Protein AF-A0A7C4VU91-F1 (afdb_monomer_lite)

Foldseek 3Di:
DLQVVLCVQQVNPDDFAEAEDQDFQPAPDDALLSRQWAQDQVRRYTYGHLNSLLVVLCVVVVVPPPDDSVRSSVLSRVLSSQLRSLLSCLQAVPGPVSVPVPDGGDDADCLLSQLLSLLLSVLSCVVPNDPVSVVSSVVSVVRTDPSNVCVVVVVVLVCVPPNPPDRSSLLSSLLSCLRSVDHDPHVVVSSVVCNVCVVVSNVRSVVRRD

Radius of gyration: 16.43 Å; chains: 1; bounding box: 38×48×39 Å

Sequence (210 aa):
MLVYELYRLYNLRELKKEKSVLKECRGFGDGIWDLLGYYDPSTYEVVICDSEIEDYANKLAGSFLEYDEVTTKLVLRELVRLHEHGHSLLHTGKLGPLRRFKKGYRNLLPVINEPVTEFIVWSTLKHFGTKFFEKVFEEVDKTTPSYYQRWRDIKQIIDNRNGSNLRYVYCIPGLIYVVRKETWKDFDGFLEEINREWETIFAIGLFEIL

Structure (mmCIF, N/CA/C/O backbone):
data_AF-A0A7C4VU91-F1
#
_entry.id   AF-A0A7C4VU91-F1
#
loop_
_atom_site.group_PDB
_atom_site.id
_atom_site.type_symbol
_atom_site.label_atom_id
_atom_site.label_alt_id
_atom_site.label_comp_id
_atom_site.label_asym_id
_atom_site.label_entity_id
_atom_site.label_seq_id
_atom_site.pdbx_PDB_ins_code
_atom_site.Cartn_x
_atom_site.Cartn_y
_atom_site.Cartn_z
_atom_site.occupancy
_atom_site.B_iso_or_equiv
_atom_site.auth_seq_id
_atom_site.auth_comp_id
_atom_site.auth_asym_id
_atom_site.auth_atom_id
_atom_site.pdbx_PDB_model_num
ATOM 1 N N . MET A 1 1 ? -8.859 -1.463 -12.159 1.00 86.00 1 MET A N 1
ATOM 2 C CA . MET A 1 1 ? -7.481 -1.103 -11.756 1.00 86.00 1 MET A CA 1
ATOM 3 C C . MET A 1 1 ? -7.590 -0.432 -10.399 1.00 86.00 1 MET A C 1
ATOM 5 O O . MET A 1 1 ? -8.302 0.559 -10.290 1.00 86.00 1 MET A O 1
ATOM 9 N N . LEU A 1 2 ? -7.000 -1.029 -9.369 1.00 94.88 2 LEU A N 1
ATOM 10 C CA . LEU A 1 2 ? -7.129 -0.649 -7.961 1.00 94.88 2 LEU A CA 1
ATOM 11 C C . LEU A 1 2 ? -6.733 0.801 -7.687 1.00 94.88 2 LEU A C 1
ATOM 13 O O . LEU A 1 2 ? -7.398 1.469 -6.903 1.00 94.88 2 LEU A O 1
ATOM 17 N N . VAL A 1 3 ? -5.706 1.312 -8.371 1.00 95.19 3 VAL A N 1
ATOM 18 C CA . VAL A 1 3 ? -5.290 2.718 -8.222 1.00 95.19 3 VAL A CA 1
ATOM 19 C C . VAL A 1 3 ? -6.424 3.666 -8.606 1.00 95.19 3 VAL A C 1
ATOM 21 O O . VAL A 1 3 ? -6.697 4.646 -7.917 1.00 95.19 3 VAL A O 1
ATOM 24 N N . TYR A 1 4 ? -7.120 3.355 -9.701 1.00 94.19 4 TYR A N 1
ATOM 25 C CA . TYR A 1 4 ? -8.256 4.151 -10.150 1.00 94.19 4 TYR A CA 1
ATOM 26 C C . TYR A 1 4 ? -9.412 4.084 -9.150 1.00 94.19 4 TYR A C 1
ATOM 28 O O . TYR A 1 4 ? -10.035 5.103 -8.870 1.00 94.19 4 TYR A O 1
ATOM 36 N N . GLU A 1 5 ? -9.663 2.908 -8.572 1.00 95.19 5 GLU A N 1
ATOM 37 C CA . GLU A 1 5 ? -10.688 2.735 -7.540 1.00 95.19 5 GLU A CA 1
ATOM 38 C C . GLU A 1 5 ? -10.385 3.549 -6.282 1.00 95.19 5 GLU A C 1
ATOM 40 O O . GLU A 1 5 ? -11.265 4.249 -5.782 1.00 95.19 5 GLU A O 1
ATOM 45 N N . LEU A 1 6 ? -9.129 3.544 -5.829 1.00 93.69 6 LEU A N 1
ATOM 46 C CA . LEU A 1 6 ? -8.666 4.362 -4.709 1.00 93.69 6 LEU A CA 1
ATOM 47 C C . LEU A 1 6 ? -8.902 5.858 -4.962 1.00 93.69 6 LEU A C 1
ATOM 49 O O . LEU A 1 6 ? -9.433 6.570 -4.112 1.00 93.69 6 LEU A O 1
ATOM 53 N N . TYR A 1 7 ? -8.526 6.344 -6.145 1.00 92.50 7 TYR A N 1
ATOM 54 C CA . TYR A 1 7 ? -8.673 7.758 -6.496 1.00 92.50 7 TYR A CA 1
ATOM 55 C C . TYR A 1 7 ? -10.138 8.152 -6.656 1.00 92.50 7 TYR A C 1
ATOM 57 O O . TYR A 1 7 ? -10.545 9.214 -6.183 1.00 92.50 7 TYR A O 1
ATOM 65 N N . ARG A 1 8 ? -10.941 7.283 -7.275 1.00 91.69 8 ARG A N 1
ATOM 66 C CA . ARG A 1 8 ? -12.384 7.474 -7.424 1.00 91.69 8 ARG A CA 1
ATOM 67 C C . ARG A 1 8 ? -13.076 7.538 -6.067 1.00 91.69 8 ARG A C 1
ATOM 69 O O . ARG A 1 8 ? -13.902 8.426 -5.876 1.00 91.69 8 ARG A O 1
ATOM 76 N N . LEU A 1 9 ? -12.714 6.649 -5.137 1.00 90.75 9 LEU A N 1
ATOM 77 C CA . LEU A 1 9 ? -13.288 6.598 -3.792 1.00 90.75 9 LEU A CA 1
ATOM 78 C C . LEU A 1 9 ? -13.138 7.931 -3.047 1.00 90.75 9 LEU A C 1
ATOM 80 O O . LEU A 1 9 ? -14.060 8.325 -2.346 1.00 90.75 9 LEU A O 1
ATOM 84 N N . TYR A 1 10 ? -12.022 8.641 -3.237 1.00 88.50 10 TYR A N 1
ATOM 85 C CA . TYR A 1 10 ? -11.771 9.936 -2.588 1.00 88.50 10 TYR A CA 1
ATOM 86 C C . TYR A 1 10 ? -11.885 11.144 -3.523 1.00 88.50 10 TYR A C 1
ATOM 88 O O . TYR A 1 10 ? -11.308 12.203 -3.257 1.00 88.50 10 TYR A O 1
ATOM 96 N N . ASN A 1 11 ? -12.598 10.998 -4.645 1.00 87.50 11 ASN A N 1
ATOM 97 C CA . ASN A 1 11 ? -12.861 12.080 -5.597 1.00 87.50 11 ASN A CA 1
ATOM 98 C C . ASN A 1 11 ? -11.584 12.833 -6.045 1.00 87.50 11 ASN A C 1
ATOM 100 O O . ASN A 1 11 ? -11.534 14.068 -6.156 1.00 87.50 11 ASN A O 1
ATOM 104 N N . LEU A 1 12 ? -10.513 12.076 -6.282 1.00 86.56 12 LEU A N 1
ATOM 105 C CA . LEU A 1 12 ? -9.250 12.572 -6.811 1.00 86.56 12 LEU A CA 1
ATOM 106 C C . LEU A 1 12 ? -9.298 12.520 -8.332 1.00 86.56 12 LEU A C 1
ATOM 108 O O . LEU A 1 12 ? -9.322 11.454 -8.938 1.00 86.56 12 LEU A O 1
ATOM 112 N N . ARG A 1 13 ? -9.324 13.703 -8.949 1.00 81.94 13 ARG A N 1
ATOM 113 C CA . ARG A 1 13 ? -9.580 13.851 -10.389 1.00 81.94 13 ARG A CA 1
ATOM 114 C C . ARG A 1 13 ? -8.446 13.358 -11.279 1.00 81.94 13 ARG A C 1
ATOM 116 O O . ARG A 1 13 ? -8.698 12.970 -12.411 1.00 81.94 13 ARG A O 1
ATOM 123 N N . GLU A 1 14 ? -7.215 13.409 -10.784 1.00 85.69 14 GLU A N 1
ATOM 124 C CA . GLU A 1 14 ? -6.025 13.138 -11.581 1.00 85.69 14 GLU A CA 1
ATOM 125 C C . GLU A 1 14 ? -5.099 12.198 -10.825 1.00 85.69 14 GLU A C 1
ATOM 127 O O . GLU A 1 14 ? -4.695 12.482 -9.693 1.00 85.69 14 GLU A O 1
ATOM 132 N N . LEU A 1 15 ? -4.764 11.086 -11.478 1.00 89.31 15 LEU A N 1
ATOM 133 C CA . LEU A 1 15 ? -3.672 10.222 -11.061 1.00 89.31 15 LEU A CA 1
ATOM 134 C C . LEU A 1 15 ? -2.364 11.011 -11.075 1.00 89.31 15 LEU A C 1
ATOM 136 O O . LEU A 1 15 ? -2.167 11.917 -11.890 1.00 89.31 15 LEU A O 1
ATOM 140 N N . LYS A 1 16 ? -1.442 10.638 -10.188 1.00 90.06 16 LYS A N 1
ATOM 141 C CA . LYS A 1 16 ? -0.051 11.049 -10.354 1.00 90.06 16 LYS A CA 1
ATOM 142 C C . LYS A 1 16 ? 0.464 10.570 -11.698 1.00 90.06 16 LYS A C 1
ATOM 144 O O . LYS A 1 16 ? 0.054 9.524 -12.192 1.00 90.06 16 LYS A O 1
ATOM 149 N N . LYS A 1 17 ? 1.334 11.378 -12.297 1.00 92.69 17 LYS A N 1
ATOM 150 C CA . LYS A 1 17 ? 1.974 10.999 -13.545 1.00 92.69 17 LYS A CA 1
ATOM 151 C C . LYS A 1 17 ? 2.842 9.782 -13.270 1.00 92.69 17 LYS A C 1
ATOM 153 O O . LYS A 1 17 ? 3.633 9.783 -12.332 1.00 92.69 17 LYS A O 1
ATOM 158 N N . GLU A 1 18 ? 2.675 8.770 -14.101 1.00 93.62 18 GLU A N 1
ATOM 159 C CA . GLU A 1 18 ? 3.420 7.529 -14.002 1.00 93.62 18 GLU A CA 1
ATOM 160 C C . GLU A 1 18 ? 4.477 7.470 -15.096 1.00 93.62 18 GLU A C 1
ATOM 162 O O . GLU A 1 18 ? 4.246 7.891 -16.236 1.00 93.62 18 GLU A O 1
ATOM 167 N N . LYS A 1 19 ? 5.639 6.927 -14.750 1.00 92.56 19 LYS A N 1
ATOM 168 C CA . LYS A 1 19 ? 6.753 6.728 -15.664 1.00 92.56 19 LYS A CA 1
ATOM 169 C C . LYS A 1 19 ? 7.261 5.300 -15.544 1.00 92.56 19 LYS A C 1
ATOM 171 O O . LYS A 1 19 ? 7.893 4.936 -14.560 1.00 92.56 19 LYS A O 1
ATOM 176 N N . SER A 1 20 ? 7.030 4.520 -16.589 1.00 90.62 20 SER A N 1
ATOM 177 C CA . SER A 1 20 ? 7.669 3.220 -16.761 1.00 90.62 20 SER A CA 1
ATOM 178 C C . SER A 1 20 ? 9.140 3.387 -17.140 1.00 90.62 20 SER A C 1
ATOM 180 O O . SER A 1 20 ? 9.474 4.172 -18.036 1.00 90.62 20 SER A O 1
ATOM 182 N N . VAL A 1 21 ? 10.020 2.637 -16.483 1.00 88.75 21 VAL A N 1
ATOM 183 C CA . VAL A 1 21 ? 11.442 2.543 -16.822 1.00 88.75 21 VAL A CA 1
ATOM 184 C C . VAL A 1 21 ? 11.855 1.079 -16.981 1.00 88.75 21 VAL A C 1
ATOM 186 O O . VAL A 1 21 ? 11.340 0.195 -16.306 1.00 88.75 21 VAL A O 1
ATOM 189 N N . LEU A 1 22 ? 12.789 0.833 -17.902 1.00 81.44 22 LEU A N 1
ATOM 190 C CA . LEU A 1 22 ? 13.329 -0.500 -18.221 1.00 81.44 22 LEU A CA 1
ATOM 191 C C . LEU A 1 22 ? 14.689 -0.767 -17.549 1.00 81.44 22 LEU A C 1
ATOM 193 O O . LEU A 1 22 ? 15.492 -1.541 -18.060 1.00 81.44 22 LEU A O 1
ATOM 197 N N . LYS A 1 23 ? 15.011 -0.030 -16.487 1.00 74.38 23 LYS A N 1
ATOM 198 C CA . LYS A 1 23 ? 16.289 -0.113 -15.767 1.00 74.38 23 LYS A CA 1
ATOM 199 C C . LYS A 1 23 ? 16.008 -0.274 -14.277 1.00 74.38 23 LYS A C 1
ATOM 201 O O . LYS A 1 23 ? 14.940 0.143 -13.838 1.00 74.38 23 LYS A O 1
ATOM 206 N N . GLU A 1 24 ? 16.993 -0.786 -13.539 1.00 68.75 24 GLU A N 1
ATOM 207 C CA . GLU A 1 24 ? 16.959 -0.926 -12.078 1.00 68.75 24 GLU A CA 1
ATOM 208 C C . GLU A 1 24 ? 16.427 0.344 -11.390 1.00 68.75 24 GLU A C 1
ATOM 210 O O . GLU A 1 24 ? 16.974 1.443 -11.569 1.00 68.75 24 GLU A O 1
ATOM 215 N N . CYS A 1 25 ? 15.397 0.181 -10.555 1.00 69.62 25 CYS A N 1
ATOM 216 C CA . CYS A 1 25 ? 15.059 1.166 -9.536 1.00 69.62 25 CYS A CA 1
ATOM 217 C C . CYS A 1 25 ? 16.136 1.071 -8.461 1.00 69.62 25 CYS A C 1
ATOM 219 O O . CYS A 1 25 ? 16.221 0.088 -7.733 1.00 69.62 25 CYS A O 1
ATOM 221 N N . ARG A 1 26 ? 16.965 2.105 -8.331 1.00 62.12 26 ARG A N 1
ATOM 222 C CA . ARG A 1 26 ? 17.673 2.341 -7.071 1.00 62.12 26 ARG A CA 1
ATOM 223 C C . ARG A 1 26 ? 16.819 3.293 -6.252 1.00 62.12 26 ARG A C 1
ATOM 225 O O . ARG A 1 26 ? 17.097 4.491 -6.218 1.00 62.12 26 ARG A O 1
ATOM 232 N N . GLY A 1 27 ? 15.734 2.758 -5.691 1.00 59.47 27 GLY A N 1
ATOM 233 C CA . GLY A 1 27 ? 14.975 3.442 -4.651 1.00 59.47 27 GLY A CA 1
ATOM 234 C C . GLY A 1 27 ? 15.871 3.776 -3.454 1.00 59.47 27 GLY A C 1
ATOM 235 O O . GLY A 1 27 ? 17.018 3.333 -3.359 1.00 59.47 27 GLY A O 1
ATOM 236 N N . PHE A 1 28 ? 15.368 4.603 -2.541 1.00 57.03 28 PHE A N 1
ATOM 237 C CA . PHE A 1 28 ? 16.130 5.048 -1.367 1.00 57.03 28 PHE A CA 1
ATOM 238 C C . PHE A 1 28 ? 16.028 4.084 -0.170 1.00 57.03 28 PHE A C 1
ATOM 240 O O . PHE A 1 28 ? 16.523 4.422 0.907 1.00 57.03 28 PHE A O 1
ATOM 247 N N . GLY A 1 29 ? 15.392 2.921 -0.338 1.00 62.91 29 GLY A N 1
ATOM 248 C CA . GLY A 1 29 ? 15.141 1.955 0.727 1.00 62.91 29 GLY A CA 1
ATOM 249 C C . GLY A 1 29 ? 15.578 0.528 0.395 1.00 62.91 29 GLY A C 1
ATOM 250 O O . GLY A 1 29 ? 15.993 0.217 -0.720 1.00 62.91 29 GLY A O 1
ATOM 251 N N . ASP A 1 30 ? 15.501 -0.324 1.417 1.00 68.12 30 ASP A N 1
ATOM 252 C CA . ASP A 1 30 ? 15.900 -1.736 1.371 1.00 68.12 30 ASP A CA 1
ATOM 253 C C . ASP A 1 30 ? 14.701 -2.680 1.120 1.00 68.12 30 ASP A C 1
ATOM 255 O O . ASP A 1 30 ? 14.847 -3.904 1.183 1.00 68.12 30 ASP A O 1
ATOM 259 N N . GLY A 1 31 ? 13.491 -2.140 0.915 1.00 79.19 31 GLY A N 1
ATOM 260 C CA . GLY A 1 31 ? 12.266 -2.918 0.739 1.00 79.19 31 GLY A CA 1
ATOM 261 C C . GLY A 1 31 ? 12.095 -3.438 -0.687 1.00 79.19 31 GLY A C 1
ATOM 262 O O . GLY A 1 31 ? 12.567 -2.837 -1.646 1.00 79.19 31 GLY A O 1
ATOM 263 N N . ILE A 1 32 ? 11.365 -4.548 -0.856 1.00 85.31 32 ILE A N 1
ATOM 264 C CA . ILE A 1 32 ? 11.045 -5.060 -2.198 1.00 85.31 32 ILE A CA 1
ATOM 265 C C . ILE A 1 32 ? 10.292 -4.019 -3.036 1.00 85.31 32 ILE A C 1
ATOM 267 O O . ILE A 1 32 ? 10.555 -3.900 -4.225 1.00 85.31 32 ILE A O 1
ATOM 271 N N . TRP A 1 33 ? 9.415 -3.217 -2.428 1.00 88.88 33 TRP A N 1
ATOM 272 C CA . TRP A 1 33 ? 8.689 -2.164 -3.138 1.00 88.88 33 TRP A CA 1
ATOM 273 C C . TRP A 1 33 ? 9.623 -1.107 -3.731 1.00 88.88 33 TRP A C 1
ATOM 275 O O . TRP A 1 33 ? 9.473 -0.803 -4.911 1.00 88.88 33 TRP A O 1
ATOM 285 N N . ASP A 1 34 ? 10.660 -0.688 -2.995 1.00 83.38 34 ASP A N 1
ATOM 286 C CA . ASP A 1 34 ? 11.680 0.273 -3.452 1.00 83.38 34 ASP A CA 1
ATOM 287 C C . ASP A 1 34 ? 12.469 -0.208 -4.688 1.00 83.38 34 ASP A C 1
ATOM 289 O O . ASP A 1 34 ? 13.022 0.597 -5.447 1.00 83.38 34 ASP A O 1
ATOM 293 N N . LEU A 1 35 ? 12.552 -1.530 -4.886 1.00 88.12 35 LEU A N 1
ATOM 294 C CA . LEU A 1 35 ? 13.180 -2.151 -6.058 1.00 88.12 35 LEU A CA 1
ATOM 295 C C . LEU A 1 35 ? 12.227 -2.222 -7.255 1.00 88.12 35 LEU A C 1
ATOM 297 O O . LEU A 1 35 ? 12.668 -2.272 -8.401 1.00 88.12 35 LEU A O 1
ATOM 301 N N . LEU A 1 36 ? 10.918 -2.244 -7.011 1.00 92.12 36 LEU A N 1
ATOM 302 C CA . LEU A 1 36 ? 9.901 -2.399 -8.049 1.00 92.12 36 LEU A CA 1
ATOM 303 C C . LEU A 1 36 ? 9.336 -1.053 -8.524 1.00 92.12 36 LEU A C 1
ATOM 305 O O . LEU A 1 36 ? 8.877 -0.938 -9.666 1.00 92.12 36 LEU A O 1
ATOM 309 N N . GLY A 1 37 ? 9.380 -0.026 -7.681 1.00 92.88 37 GLY A N 1
ATOM 310 C CA . GLY A 1 37 ? 8.918 1.320 -7.984 1.00 92.88 37 GLY A CA 1
ATOM 311 C C . GLY A 1 37 ? 9.349 2.326 -6.922 1.00 92.88 37 GLY A C 1
ATOM 312 O O . GLY A 1 37 ? 9.944 1.972 -5.913 1.00 92.88 37 GLY A O 1
ATOM 313 N N . TYR A 1 38 ? 9.098 3.605 -7.190 1.00 92.12 38 TYR A N 1
ATOM 314 C CA . TYR A 1 38 ? 9.223 4.656 -6.181 1.00 92.12 38 TYR A CA 1
ATOM 315 C C . TYR A 1 38 ? 8.392 5.885 -6.554 1.00 92.12 38 TYR A C 1
ATOM 317 O O . TYR A 1 38 ? 8.248 6.245 -7.728 1.00 92.12 38 TYR A O 1
ATOM 325 N N . TYR A 1 39 ? 7.890 6.594 -5.551 1.00 91.06 39 TYR A N 1
ATOM 326 C CA . TYR A 1 39 ? 7.340 7.935 -5.700 1.00 91.06 39 TYR A CA 1
ATOM 327 C C . TYR A 1 39 ? 8.450 8.991 -5.588 1.00 91.06 39 TYR A C 1
ATOM 329 O O . TYR A 1 39 ? 9.079 9.139 -4.542 1.00 91.06 39 TYR A O 1
ATOM 337 N N . ASP A 1 40 ? 8.673 9.771 -6.649 1.00 88.50 40 ASP A N 1
ATOM 338 C CA . ASP A 1 40 ? 9.601 10.903 -6.644 1.00 88.50 40 ASP A CA 1
ATOM 339 C C . ASP A 1 40 ? 8.890 12.177 -6.156 1.00 88.50 40 ASP A C 1
ATOM 341 O O . ASP A 1 40 ? 8.074 12.766 -6.877 1.00 88.50 40 ASP A O 1
ATOM 345 N N . PRO A 1 41 ? 9.209 12.676 -4.951 1.00 83.50 41 PRO A N 1
ATOM 346 C CA . PRO A 1 41 ? 8.558 13.860 -4.413 1.00 83.50 41 PRO A CA 1
ATOM 347 C C . PRO A 1 41 ? 9.015 15.169 -5.061 1.00 83.50 41 PRO A C 1
ATOM 349 O O . PRO A 1 41 ? 8.334 16.185 -4.903 1.00 83.50 41 PRO A O 1
ATOM 352 N N . SER A 1 42 ? 10.152 15.172 -5.764 1.00 84.50 42 SER A N 1
ATOM 353 C CA . SER A 1 42 ? 10.678 16.358 -6.444 1.00 84.50 42 SER A CA 1
ATOM 354 C C . SER A 1 42 ? 9.917 16.648 -7.738 1.00 84.50 42 SER A C 1
ATOM 356 O O . SER A 1 42 ? 9.627 17.806 -8.044 1.00 84.50 42 SER A O 1
ATOM 358 N N . THR A 1 43 ? 9.521 15.593 -8.450 1.00 87.19 43 THR A N 1
ATOM 359 C CA . THR A 1 43 ? 8.766 15.666 -9.706 1.00 87.19 43 THR A CA 1
ATOM 360 C C . THR A 1 43 ? 7.277 15.349 -9.530 1.00 87.19 43 THR A C 1
ATOM 362 O O . THR A 1 43 ? 6.483 15.639 -10.423 1.00 87.19 43 THR A O 1
ATOM 365 N N . TYR A 1 44 ? 6.869 14.846 -8.357 1.00 86.69 44 TYR A N 1
ATOM 366 C CA . TYR A 1 44 ? 5.521 14.337 -8.069 1.00 86.69 44 TYR A CA 1
ATOM 367 C C . TYR A 1 44 ? 5.096 13.203 -9.019 1.00 86.69 44 TYR A C 1
ATOM 369 O O . TYR A 1 44 ? 3.909 13.079 -9.345 1.00 86.69 44 TYR A O 1
ATOM 377 N N . GLU A 1 45 ? 6.057 12.385 -9.447 1.00 91.62 45 GLU A N 1
ATOM 378 C CA . GLU A 1 45 ? 5.861 11.267 -10.370 1.00 91.62 45 GLU A CA 1
ATOM 379 C C . GLU A 1 45 ? 5.970 9.926 -9.639 1.00 91.62 45 GLU A C 1
ATOM 381 O O . GLU A 1 45 ? 6.714 9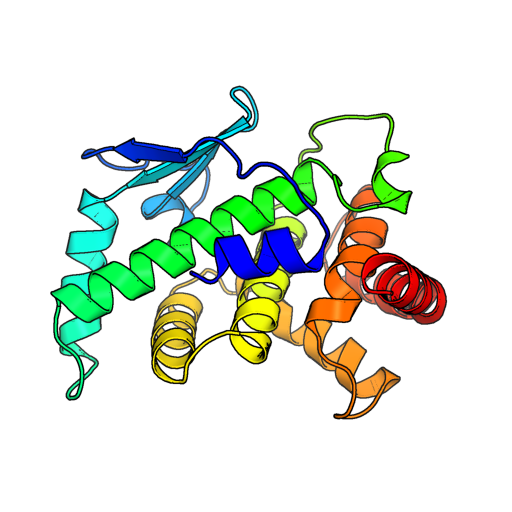.784 -8.673 1.00 91.62 45 GLU A O 1
ATOM 386 N N . VAL A 1 46 ? 5.222 8.935 -10.112 1.00 93.50 46 VAL A N 1
ATOM 387 C CA . VAL A 1 46 ? 5.369 7.535 -9.709 1.00 93.50 46 VAL A CA 1
ATOM 388 C C . VAL A 1 46 ? 6.193 6.826 -10.773 1.00 93.50 46 VAL A C 1
ATOM 390 O O . VAL A 1 46 ? 5.817 6.802 -11.946 1.00 93.50 46 VAL A O 1
ATOM 393 N N . VAL A 1 47 ? 7.326 6.264 -10.381 1.00 93.44 47 VAL A N 1
ATOM 394 C CA . VAL A 1 47 ? 8.218 5.523 -11.270 1.00 93.44 47 VAL A CA 1
ATOM 395 C C . VAL A 1 47 ? 7.991 4.033 -11.068 1.00 93.44 47 VAL A C 1
ATOM 397 O O . VAL A 1 47 ? 7.964 3.553 -9.940 1.00 93.44 47 VAL A O 1
ATOM 400 N N . ILE A 1 48 ? 7.809 3.311 -12.172 1.00 94.81 48 ILE A N 1
ATOM 401 C CA . ILE A 1 48 ? 7.526 1.874 -12.202 1.00 94.81 48 ILE A CA 1
ATOM 402 C C . ILE A 1 48 ? 8.670 1.176 -12.936 1.00 94.81 48 ILE A C 1
ATOM 404 O O . ILE A 1 48 ? 8.924 1.480 -14.106 1.00 94.81 48 ILE A O 1
ATOM 408 N N . CYS A 1 49 ? 9.351 0.249 -12.269 1.00 93.62 49 CYS A N 1
ATOM 409 C CA . CYS A 1 49 ? 10.485 -0.483 -12.829 1.00 93.62 49 CYS A CA 1
ATOM 410 C C . CYS A 1 49 ? 10.033 -1.799 -13.455 1.00 93.62 49 CYS A C 1
ATOM 412 O O . CYS A 1 49 ? 10.088 -2.861 -12.842 1.00 93.62 49 CYS A O 1
ATOM 414 N N . ASP A 1 50 ? 9.577 -1.723 -14.707 1.00 92.75 50 ASP A N 1
ATOM 415 C CA . ASP A 1 50 ? 8.943 -2.852 -15.396 1.00 92.75 50 ASP A CA 1
ATOM 416 C C . ASP A 1 50 ? 9.881 -4.066 -15.566 1.00 92.75 50 ASP A C 1
ATOM 418 O O . ASP A 1 50 ? 9.381 -5.189 -15.604 1.00 92.75 50 ASP A O 1
ATOM 422 N N . SER A 1 51 ? 11.208 -3.867 -15.635 1.00 91.19 51 SER A N 1
ATOM 423 C CA . SER A 1 51 ? 12.190 -4.967 -15.689 1.00 91.19 51 SER A CA 1
ATOM 424 C C . SER A 1 51 ? 12.268 -5.740 -14.372 1.00 91.19 51 SER A C 1
ATOM 426 O O . SER A 1 51 ? 12.172 -6.962 -14.373 1.00 91.19 51 SER A O 1
ATOM 428 N N . GLU A 1 52 ? 12.356 -5.033 -13.244 1.00 92.06 52 GLU A N 1
ATOM 429 C CA . GLU A 1 52 ? 12.415 -5.652 -11.912 1.00 92.06 52 GLU A CA 1
ATOM 430 C C . GLU A 1 52 ? 11.096 -6.353 -11.573 1.00 92.06 52 GLU A C 1
ATOM 432 O O . GLU A 1 52 ? 11.074 -7.449 -11.012 1.00 92.06 52 GLU A O 1
ATOM 437 N N . ILE A 1 53 ? 9.976 -5.747 -11.980 1.00 93.88 53 ILE A N 1
ATOM 438 C CA . ILE A 1 53 ? 8.642 -6.336 -11.842 1.00 93.88 53 ILE A CA 1
ATOM 439 C C . ILE A 1 53 ? 8.530 -7.627 -12.646 1.00 93.88 53 ILE A C 1
ATOM 441 O O . ILE A 1 53 ? 7.950 -8.587 -12.152 1.00 93.88 53 ILE A O 1
ATOM 445 N N . GLU A 1 54 ? 9.061 -7.676 -13.866 1.00 92.81 54 GLU A N 1
ATOM 446 C CA . GLU A 1 54 ? 9.066 -8.897 -14.674 1.00 92.81 54 GLU A CA 1
ATOM 447 C C . GLU A 1 54 ? 9.897 -10.004 -14.022 1.00 92.81 54 GLU A C 1
ATOM 449 O O . GLU A 1 54 ? 9.386 -11.105 -13.808 1.00 92.81 54 GLU A O 1
ATOM 454 N N . ASP A 1 55 ? 11.125 -9.696 -13.611 1.00 90.81 55 ASP A N 1
ATOM 455 C CA . ASP A 1 55 ? 12.014 -10.667 -12.970 1.00 90.81 55 ASP A CA 1
ATOM 456 C C . ASP A 1 55 ? 11.434 -11.209 -11.659 1.00 90.81 55 ASP A C 1
ATOM 458 O O . ASP A 1 55 ? 11.538 -12.407 -11.366 1.00 90.81 55 ASP A O 1
ATOM 462 N N . TYR A 1 56 ? 10.808 -10.348 -10.857 1.00 92.12 56 TYR A N 1
ATOM 463 C CA . TYR A 1 56 ? 10.178 -10.756 -9.606 1.00 92.12 56 TYR A CA 1
ATOM 464 C C . TYR A 1 56 ? 8.863 -11.511 -9.839 1.00 92.12 56 TYR A C 1
ATOM 466 O O . TYR A 1 56 ? 8.615 -12.526 -9.186 1.00 92.12 56 TYR A O 1
ATOM 474 N N . ALA A 1 57 ? 8.045 -11.088 -10.807 1.00 93.06 57 ALA A N 1
ATOM 475 C CA . ALA A 1 57 ? 6.809 -11.779 -11.166 1.00 93.06 57 ALA A CA 1
ATOM 476 C C . ALA A 1 57 ? 7.065 -13.197 -11.683 1.00 93.06 57 ALA A C 1
ATOM 478 O O . ALA A 1 57 ? 6.329 -14.105 -11.308 1.00 93.06 57 ALA A O 1
ATOM 479 N N . ASN A 1 58 ? 8.122 -13.411 -12.469 1.00 90.88 58 ASN A N 1
ATOM 480 C CA . ASN A 1 58 ? 8.497 -14.742 -12.955 1.00 90.88 58 ASN A CA 1
ATOM 481 C C . ASN A 1 58 ? 8.864 -15.682 -11.794 1.00 90.88 58 ASN A C 1
ATOM 483 O O . ASN A 1 58 ? 8.446 -16.840 -11.760 1.00 90.88 58 ASN A O 1
ATOM 487 N N . LYS A 1 59 ? 9.580 -15.172 -10.781 1.00 89.69 59 LYS A N 1
ATOM 488 C CA . LYS A 1 59 ? 9.894 -15.931 -9.555 1.00 89.69 59 LYS A CA 1
ATOM 489 C C . LYS A 1 59 ? 8.636 -16.240 -8.738 1.00 89.69 59 LYS A C 1
ATOM 491 O O . LYS A 1 59 ? 8.474 -17.362 -8.259 1.00 89.69 59 LYS A O 1
ATOM 496 N N . LEU A 1 60 ? 7.742 -15.260 -8.592 1.00 89.44 60 LEU A N 1
ATOM 497 C CA . LEU A 1 60 ? 6.475 -15.421 -7.876 1.00 89.44 60 LEU A CA 1
ATOM 498 C C . LEU A 1 60 ? 5.525 -16.400 -8.572 1.00 89.44 60 LEU A C 1
ATOM 500 O O . LEU A 1 60 ? 4.913 -17.225 -7.900 1.00 89.44 60 LEU A O 1
ATOM 504 N N . ALA A 1 61 ? 5.416 -16.348 -9.901 1.00 88.06 61 ALA A N 1
ATOM 505 C CA . ALA A 1 61 ? 4.543 -17.224 -10.680 1.00 88.06 61 ALA A CA 1
ATOM 506 C C . ALA A 1 61 ? 4.878 -18.705 -10.449 1.00 88.06 61 ALA A C 1
ATOM 508 O O . ALA A 1 61 ? 3.974 -19.518 -10.283 1.00 88.06 61 ALA A O 1
ATOM 509 N N . GLY A 1 62 ? 6.163 -19.047 -10.293 1.00 82.06 62 GLY A N 1
ATOM 510 C CA . GLY A 1 62 ? 6.594 -20.401 -9.919 1.00 82.06 62 GLY A CA 1
ATOM 511 C C . GLY A 1 62 ? 6.047 -20.898 -8.571 1.00 82.06 62 GLY A C 1
ATOM 512 O O . GLY A 1 62 ? 5.990 -22.104 -8.337 1.00 82.06 62 GLY A O 1
ATOM 513 N N . SER A 1 63 ? 5.613 -19.986 -7.697 1.00 79.56 63 SER A N 1
ATOM 514 C CA . SER A 1 63 ? 4.989 -20.291 -6.403 1.00 79.56 63 SER A CA 1
ATOM 515 C C . SER A 1 63 ? 3.457 -20.394 -6.492 1.00 79.56 63 SER A C 1
ATOM 517 O O . SER A 1 63 ? 2.814 -20.910 -5.576 1.00 79.56 63 SER A O 1
ATOM 519 N N . PHE A 1 64 ? 2.856 -19.957 -7.603 1.00 80.75 64 PHE A N 1
ATOM 520 C CA . PHE A 1 64 ? 1.420 -20.004 -7.854 1.00 80.75 64 PHE A CA 1
ATOM 521 C C . PHE A 1 64 ? 1.088 -21.044 -8.931 1.00 80.75 64 PHE A C 1
ATOM 523 O O . PHE A 1 64 ? 1.077 -20.750 -10.118 1.00 80.75 64 PHE A O 1
ATOM 530 N N . LEU A 1 65 ? 0.707 -22.259 -8.525 1.00 64.38 65 LEU A N 1
ATOM 531 C CA . LEU A 1 65 ? 0.334 -23.334 -9.465 1.00 64.38 65 LEU A CA 1
ATOM 532 C C . LEU A 1 65 ? -0.872 -23.001 -10.375 1.00 64.38 65 LEU A C 1
ATOM 534 O O . LEU A 1 65 ? -1.118 -23.708 -11.347 1.00 64.38 65 LEU A O 1
ATOM 538 N N . GLU A 1 66 ? -1.643 -21.962 -10.044 1.00 77.06 66 GLU A N 1
ATOM 539 C CA . GLU A 1 66 ? -2.905 -21.601 -10.705 1.00 77.06 66 GLU A CA 1
ATOM 540 C C . GLU A 1 66 ? -2.793 -20.408 -11.675 1.00 77.06 66 GLU A C 1
ATOM 542 O O . GLU A 1 66 ? -3.756 -20.145 -12.395 1.00 77.06 66 GLU A O 1
ATOM 547 N N . TYR A 1 67 ? -1.677 -19.666 -11.693 1.00 82.19 67 TYR A N 1
ATOM 548 C CA . TYR A 1 67 ? -1.572 -18.393 -12.422 1.00 82.19 67 TYR A CA 1
ATOM 549 C C . TYR A 1 67 ? -0.289 -18.313 -13.249 1.00 82.19 67 TYR A C 1
ATOM 551 O O . TYR A 1 67 ? 0.783 -18.689 -12.788 1.00 82.19 67 TYR A O 1
ATOM 559 N N . ASP A 1 68 ? -0.400 -17.796 -14.472 1.00 89.62 68 ASP A N 1
ATOM 560 C CA . ASP A 1 68 ? 0.734 -17.631 -15.377 1.00 89.62 68 ASP A CA 1
ATOM 561 C C . ASP A 1 68 ? 1.575 -16.376 -15.060 1.00 89.62 68 ASP A C 1
ATOM 563 O O . ASP A 1 68 ? 1.170 -15.479 -14.308 1.00 89.62 68 ASP A O 1
ATOM 567 N N . GLU A 1 69 ? 2.763 -16.309 -15.661 1.00 91.31 69 GLU A N 1
ATOM 568 C CA . GLU A 1 69 ? 3.731 -15.216 -15.505 1.00 91.31 69 GLU A CA 1
ATOM 569 C C . GLU A 1 69 ? 3.164 -13.855 -15.930 1.00 91.31 69 GLU A C 1
ATOM 571 O O . GLU A 1 69 ? 3.360 -12.857 -15.234 1.00 91.31 69 GLU A O 1
ATOM 576 N N . VAL A 1 70 ? 2.400 -13.799 -17.028 1.00 94.06 70 VAL A N 1
ATOM 577 C CA . VAL A 1 70 ? 1.837 -12.546 -17.556 1.00 94.06 70 VAL A CA 1
ATOM 578 C C . VAL A 1 70 ? 0.792 -11.996 -16.593 1.00 94.06 70 VAL A C 1
ATOM 580 O O . VAL A 1 70 ? 0.823 -10.814 -16.239 1.00 94.06 70 VAL A O 1
ATOM 583 N N . THR A 1 71 ? -0.111 -12.854 -16.128 1.00 94.12 71 THR A N 1
ATOM 584 C CA . THR A 1 71 ? -1.144 -12.489 -15.154 1.00 94.12 71 THR A CA 1
ATOM 585 C C . THR A 1 71 ? -0.517 -12.046 -13.829 1.00 94.12 71 THR A C 1
ATOM 587 O O . THR A 1 71 ? -0.908 -11.013 -13.276 1.00 94.12 71 THR A O 1
ATOM 590 N N . THR A 1 72 ? 0.512 -12.756 -13.356 1.00 95.12 72 THR A N 1
ATOM 591 C CA . THR A 1 72 ? 1.265 -12.396 -12.142 1.00 95.12 72 THR A CA 1
ATOM 592 C C . THR A 1 72 ? 1.967 -11.048 -12.294 1.00 95.12 72 THR A C 1
ATOM 594 O O . THR A 1 72 ? 1.856 -10.200 -11.408 1.00 95.12 72 THR A O 1
ATOM 597 N N . LYS A 1 73 ? 2.606 -10.792 -13.441 1.00 95.75 73 LYS A N 1
ATOM 598 C CA . LYS A 1 73 ? 3.261 -9.515 -13.757 1.00 95.75 73 LYS A CA 1
ATOM 599 C C . LYS A 1 73 ? 2.278 -8.350 -13.742 1.00 95.75 73 LYS A C 1
ATOM 601 O O . LYS A 1 73 ? 2.570 -7.316 -13.145 1.00 95.75 73 LYS A O 1
ATOM 606 N N . LEU A 1 74 ? 1.108 -8.497 -14.365 1.00 96.06 74 LEU A N 1
ATOM 607 C CA . LEU A 1 74 ? 0.091 -7.440 -14.391 1.00 96.06 74 LEU A CA 1
ATOM 608 C C . LEU A 1 74 ? -0.444 -7.119 -12.991 1.00 96.06 74 LEU A C 1
ATOM 610 O O . LEU A 1 74 ? -0.632 -5.946 -12.663 1.00 96.06 74 LEU A O 1
A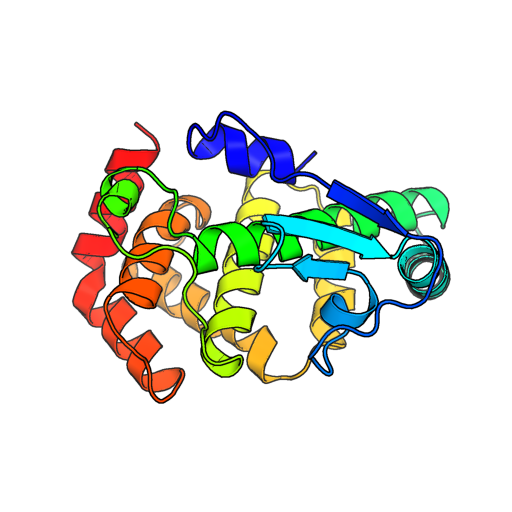TOM 614 N N . VAL A 1 75 ? -0.657 -8.143 -12.162 1.00 96.56 75 VAL A N 1
ATOM 615 C CA . VAL A 1 75 ? -1.097 -7.965 -10.773 1.00 96.56 75 VAL A CA 1
ATOM 616 C C . VAL A 1 75 ? -0.015 -7.311 -9.927 1.00 96.56 75 VAL A C 1
ATOM 618 O O . VAL A 1 75 ? -0.303 -6.318 -9.261 1.00 96.56 75 VAL A O 1
ATOM 621 N N . LEU A 1 76 ? 1.224 -7.802 -9.991 1.00 96.88 76 LEU A N 1
ATOM 622 C CA . LEU A 1 76 ? 2.344 -7.211 -9.263 1.00 96.88 76 LEU A CA 1
ATOM 623 C C . LEU A 1 76 ? 2.544 -5.748 -9.662 1.00 96.88 76 LEU A C 1
ATOM 625 O O . LEU A 1 76 ? 2.637 -4.882 -8.798 1.00 96.88 76 LEU A O 1
ATOM 629 N N . ARG A 1 77 ? 2.519 -5.445 -10.964 1.00 96.62 77 ARG A N 1
ATOM 630 C CA . ARG A 1 77 ? 2.636 -4.071 -11.463 1.00 96.62 77 ARG A CA 1
ATOM 631 C C . ARG A 1 77 ? 1.545 -3.163 -10.907 1.00 96.62 77 ARG A C 1
ATOM 633 O O . ARG A 1 77 ? 1.815 -2.019 -10.554 1.00 96.62 77 ARG A O 1
ATOM 640 N N . GLU A 1 78 ? 0.312 -3.648 -10.831 1.00 97.69 78 GLU A N 1
ATOM 641 C CA . GLU A 1 78 ? -0.794 -2.881 -10.259 1.00 97.69 78 GLU A CA 1
ATOM 642 C C . GLU A 1 78 ? -0.646 -2.672 -8.745 1.00 97.69 78 GLU A C 1
ATOM 644 O O . GLU A 1 78 ? -0.992 -1.598 -8.254 1.00 97.69 78 GLU A O 1
ATOM 649 N N . LEU A 1 79 ? -0.101 -3.650 -8.016 1.00 97.81 79 LEU A N 1
ATOM 650 C CA . LEU A 1 79 ? 0.217 -3.517 -6.592 1.00 97.81 79 LEU A CA 1
ATOM 651 C C . LEU A 1 79 ? 1.324 -2.490 -6.344 1.00 97.81 79 LEU A C 1
ATOM 653 O O . LEU A 1 79 ? 1.154 -1.636 -5.480 1.00 97.81 79 LEU A O 1
ATOM 657 N N . VAL A 1 80 ? 2.396 -2.510 -7.142 1.00 96.69 80 VAL A N 1
ATOM 658 C CA . VAL A 1 80 ? 3.476 -1.509 -7.079 1.00 96.69 80 VAL A CA 1
ATOM 659 C C . VAL A 1 80 ? 2.910 -0.113 -7.323 1.00 96.69 80 VAL A C 1
ATOM 661 O O . VAL A 1 80 ? 3.123 0.799 -6.531 1.00 96.69 80 VAL A O 1
ATOM 664 N N . ARG A 1 81 ? 2.093 0.058 -8.372 1.00 97.06 81 ARG A N 1
ATOM 665 C CA . ARG A 1 81 ? 1.425 1.344 -8.629 1.00 97.06 81 ARG A CA 1
ATOM 666 C C . ARG A 1 81 ? 0.566 1.779 -7.445 1.00 97.06 81 ARG A C 1
ATOM 668 O O . ARG A 1 81 ? 0.585 2.947 -7.074 1.00 97.06 81 ARG A O 1
ATOM 675 N N . LEU A 1 82 ? -0.189 0.863 -6.843 1.00 97.62 82 LEU A N 1
ATOM 676 C C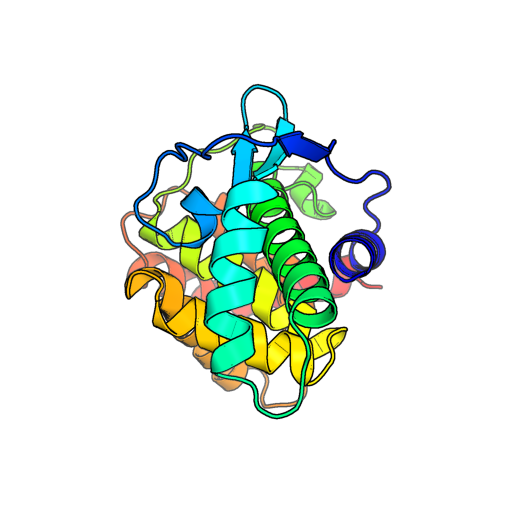A . LEU A 1 82 ? -1.016 1.168 -5.679 1.00 97.62 82 LEU A CA 1
ATOM 677 C C . LEU A 1 82 ? -0.180 1.587 -4.463 1.00 97.62 82 LEU A C 1
ATOM 679 O O . LEU A 1 82 ? -0.552 2.556 -3.801 1.00 97.62 82 LEU A O 1
ATOM 683 N N . HIS A 1 83 ? 0.943 0.915 -4.217 1.00 96.88 83 HIS A N 1
ATOM 684 C CA . HIS A 1 83 ? 1.891 1.232 -3.150 1.00 96.88 83 HIS A CA 1
ATOM 685 C C . HIS A 1 83 ? 2.459 2.651 -3.308 1.00 96.88 83 HIS A C 1
ATOM 687 O O . HIS A 1 83 ? 2.268 3.501 -2.434 1.00 96.88 83 HIS A O 1
ATOM 693 N N . GLU A 1 84 ? 3.004 2.980 -4.481 1.00 95.50 84 GLU A N 1
ATOM 694 C CA . GLU A 1 84 ? 3.587 4.307 -4.732 1.00 95.50 84 GLU A CA 1
ATOM 695 C C . GLU A 1 84 ? 2.552 5.436 -4.739 1.00 95.50 84 GLU A C 1
ATOM 697 O O . GLU A 1 84 ? 2.796 6.557 -4.274 1.00 95.50 84 GLU A O 1
ATOM 702 N N . HIS A 1 85 ? 1.342 5.156 -5.228 1.00 95.06 85 HIS A N 1
ATOM 703 C CA . HIS A 1 85 ? 0.240 6.100 -5.092 1.00 95.06 85 HIS A CA 1
ATOM 704 C C . HIS A 1 85 ? -0.169 6.279 -3.623 1.00 95.06 85 HIS A C 1
ATOM 706 O O . HIS A 1 85 ? -0.498 7.404 -3.239 1.00 95.06 85 HIS A O 1
ATOM 712 N N . GLY A 1 86 ? -0.104 5.228 -2.802 1.00 95.25 86 GLY A N 1
ATOM 713 C CA . GLY A 1 86 ? -0.285 5.281 -1.350 1.00 95.25 86 GLY A CA 1
ATOM 714 C C . GLY A 1 86 ? 0.704 6.236 -0.678 1.00 95.25 86 GLY A C 1
ATOM 715 O O . GLY A 1 86 ? 0.267 7.173 0.002 1.00 95.25 86 GLY A O 1
ATOM 716 N N . HIS A 1 87 ? 2.002 6.106 -0.973 1.00 93.94 87 HIS A N 1
ATOM 717 C CA . HIS A 1 87 ? 3.017 7.077 -0.542 1.00 93.94 87 HIS A CA 1
ATOM 718 C C . HIS A 1 87 ? 2.658 8.493 -0.966 1.00 93.94 87 HIS A C 1
ATOM 720 O O . HIS A 1 87 ? 2.661 9.427 -0.159 1.00 93.94 87 HIS A O 1
ATOM 726 N N . SER A 1 88 ? 2.296 8.675 -2.234 1.00 91.62 88 SER A N 1
ATOM 727 C CA . SER A 1 88 ? 1.953 9.995 -2.747 1.00 91.62 88 SER A CA 1
ATOM 728 C C . SER A 1 88 ? 0.783 10.637 -1.992 1.00 91.62 88 SER A C 1
ATOM 730 O O . SER A 1 88 ? 0.826 11.833 -1.666 1.00 91.62 88 SER A O 1
ATOM 732 N N . LEU A 1 89 ? -0.256 9.865 -1.659 1.00 90.44 89 LEU A N 1
ATOM 733 C CA . LEU A 1 89 ? -1.379 10.344 -0.849 1.00 90.44 89 LEU A CA 1
ATOM 734 C C . LEU A 1 89 ? -0.924 10.748 0.552 1.00 90.44 89 LEU A C 1
ATOM 736 O O . LEU A 1 89 ? -1.276 11.837 1.016 1.00 90.44 89 LEU A O 1
ATOM 740 N N . LEU A 1 90 ? -0.097 9.925 1.192 1.00 90.94 90 LEU A N 1
ATOM 741 C CA . LEU A 1 90 ? 0.405 10.165 2.540 1.00 90.94 90 LEU A CA 1
ATOM 742 C C . LEU A 1 90 ? 1.284 11.427 2.611 1.00 90.94 90 LEU A C 1
ATOM 744 O O . LEU A 1 90 ? 1.077 12.321 3.444 1.00 90.94 90 LEU A O 1
ATOM 748 N N . HIS A 1 91 ? 2.216 11.560 1.667 1.00 87.62 91 HIS A N 1
ATOM 749 C CA . HIS A 1 91 ? 3.158 12.673 1.595 1.00 87.62 91 HIS A CA 1
ATOM 750 C C . HIS A 1 91 ? 2.530 13.989 1.149 1.00 87.62 91 HIS A C 1
ATOM 752 O O . HIS A 1 91 ? 3.007 15.054 1.555 1.00 87.62 91 HIS A O 1
ATOM 758 N N . THR A 1 92 ? 1.473 13.957 0.337 1.00 84.00 92 THR A N 1
ATOM 759 C CA . THR A 1 92 ? 0.803 15.182 -0.127 1.00 84.00 92 THR A CA 1
ATOM 760 C C . THR A 1 92 ? -0.409 15.565 0.715 1.00 84.00 92 THR A C 1
ATOM 762 O O . THR A 1 92 ? -0.778 16.738 0.726 1.00 84.00 92 THR A O 1
ATOM 765 N N . GLY A 1 93 ? -1.022 14.616 1.429 1.00 76.81 93 GLY A N 1
ATOM 766 C CA . GLY A 1 93 ? -2.219 14.848 2.239 1.00 76.81 93 GLY A CA 1
ATOM 767 C C . GLY A 1 93 ? -3.426 15.326 1.434 1.00 76.81 93 GLY A C 1
ATOM 768 O O . GLY A 1 93 ? -4.303 15.982 1.987 1.00 76.81 93 GLY A O 1
ATOM 769 N N . LYS A 1 94 ? -3.467 15.068 0.121 1.00 73.06 94 LYS A N 1
ATOM 770 C CA . LYS A 1 94 ? -4.491 15.603 -0.789 1.00 73.06 94 LYS A CA 1
ATOM 771 C C . LYS A 1 94 ? -5.807 14.807 -0.743 1.00 73.06 94 LYS A C 1
ATOM 773 O O . LYS A 1 94 ? -6.315 14.444 -1.793 1.00 73.06 94 LYS A O 1
ATOM 778 N N . LEU A 1 95 ? -6.383 14.597 0.441 1.00 73.81 95 LEU A N 1
ATOM 779 C CA . LEU A 1 95 ? -7.753 14.081 0.643 1.00 73.81 95 LEU A CA 1
ATOM 780 C C . LEU A 1 95 ? -8.606 15.172 1.335 1.00 73.81 95 LEU A C 1
ATOM 782 O O . LEU A 1 95 ? -8.052 16.007 2.041 1.00 73.81 95 LEU A O 1
ATOM 786 N N . GLY A 1 96 ? -9.910 15.262 1.092 1.00 61.56 96 GLY A N 1
ATOM 787 C CA . GLY A 1 96 ? -10.809 16.413 1.324 1.00 61.56 96 GLY A CA 1
ATOM 788 C C . GLY A 1 96 ? -10.461 17.446 2.409 1.00 61.56 96 GLY A C 1
ATOM 789 O O . GLY A 1 96 ? -9.786 18.414 2.043 1.00 61.56 96 GLY A O 1
ATOM 790 N N . PRO A 1 97 ? -10.878 17.379 3.698 1.00 52.75 97 PRO A N 1
ATOM 791 C CA . PRO A 1 97 ? -10.568 18.416 4.688 1.00 52.75 97 PRO A CA 1
ATOM 792 C C . PRO A 1 97 ? -9.063 18.504 4.983 1.00 52.75 97 PRO A C 1
ATOM 794 O O . PRO A 1 97 ? -8.605 19.511 5.525 1.00 52.75 97 PRO A O 1
ATOM 797 N N . LEU A 1 98 ? -8.275 17.508 4.561 1.00 60.12 98 LEU A N 1
ATOM 798 C CA . LEU A 1 98 ? -6.810 17.488 4.623 1.00 60.12 98 LEU A CA 1
ATOM 799 C C . LEU A 1 98 ? -6.159 18.348 3.537 1.00 60.12 98 LEU A C 1
ATOM 801 O O . LEU A 1 98 ? -4.994 18.718 3.675 1.00 60.12 98 LEU A O 1
ATOM 805 N N . ARG A 1 99 ? -6.924 18.832 2.546 1.00 56.66 99 ARG A N 1
ATOM 806 C CA . ARG A 1 99 ? -6.509 19.948 1.671 1.00 56.66 99 ARG A CA 1
ATOM 807 C C . ARG A 1 99 ? -6.173 21.224 2.463 1.00 56.66 99 ARG A C 1
ATOM 809 O O . ARG A 1 99 ? -5.618 22.164 1.899 1.00 56.66 99 ARG A O 1
ATOM 816 N N . ARG A 1 100 ? -6.476 21.261 3.771 1.00 51.34 100 ARG A N 1
ATOM 817 C CA . ARG A 1 100 ? -6.051 22.295 4.730 1.00 51.34 100 ARG A CA 1
ATOM 818 C C . ARG A 1 100 ? -4.609 22.153 5.220 1.00 51.34 100 ARG A C 1
ATOM 820 O O . ARG A 1 100 ? -4.114 23.104 5.830 1.00 51.34 100 ARG A O 1
ATOM 827 N N . PHE A 1 101 ? -3.911 21.043 4.963 1.00 60.00 101 PHE A N 1
ATOM 828 C CA . PHE A 1 101 ? -2.466 20.978 5.183 1.00 60.00 101 PHE A CA 1
ATOM 829 C C . PHE A 1 101 ? -1.784 21.921 4.184 1.00 60.00 101 PHE A C 1
ATOM 831 O O . PHE A 1 101 ? -1.422 21.546 3.076 1.00 60.00 101 PHE A O 1
ATOM 838 N N . LYS A 1 102 ? -1.622 23.187 4.590 1.00 48.47 102 LYS A N 1
ATOM 839 C CA . LYS A 1 102 ? -1.012 24.266 3.792 1.00 48.47 102 LYS A CA 1
ATOM 840 C C . LYS A 1 102 ? 0.437 23.974 3.378 1.00 48.47 102 LYS A C 1
ATOM 842 O O . LYS A 1 102 ? 0.973 24.661 2.516 1.00 48.47 102 LYS A O 1
ATOM 847 N N . LYS A 1 103 ? 1.085 22.993 4.015 1.00 53.84 103 LYS A N 1
ATOM 848 C CA . LYS A 1 103 ? 2.449 22.550 3.713 1.00 53.84 103 LYS A CA 1
ATOM 849 C C . LYS A 1 103 ? 2.380 21.341 2.783 1.00 53.84 103 LYS A C 1
ATOM 851 O O . LYS A 1 103 ? 1.672 20.389 3.098 1.00 53.84 103 LYS A O 1
ATOM 856 N N . GLY A 1 104 ? 3.101 21.427 1.663 1.00 68.19 104 GLY A N 1
ATOM 857 C CA . GLY A 1 104 ? 3.162 20.423 0.599 1.00 68.19 104 GLY A CA 1
ATOM 858 C C . GLY A 1 104 ? 3.759 19.077 1.028 1.00 68.19 104 GLY A C 1
ATOM 859 O O . GLY A 1 104 ? 3.330 18.477 2.016 1.00 68.19 104 GLY A O 1
ATOM 860 N N . TYR A 1 105 ? 4.717 18.572 0.246 1.00 75.94 105 TYR A N 1
ATOM 861 C CA . TYR A 1 105 ? 5.413 17.320 0.547 1.00 75.94 105 TYR A CA 1
ATOM 862 C C . TYR A 1 105 ? 5.942 17.298 1.990 1.00 75.94 105 TYR A C 1
ATOM 864 O O . TYR A 1 105 ? 6.512 18.282 2.469 1.00 75.94 105 TYR A O 1
ATOM 872 N N . ARG A 1 106 ? 5.759 16.168 2.677 1.00 81.38 106 ARG A N 1
ATOM 873 C CA . ARG A 1 106 ? 6.285 15.934 4.021 1.00 81.38 106 ARG A CA 1
ATOM 874 C C . ARG A 1 106 ? 7.079 14.640 4.037 1.00 81.38 106 ARG A C 1
ATOM 876 O O . ARG A 1 106 ? 6.507 13.594 3.756 1.00 81.38 106 ARG A O 1
ATOM 883 N N . ASN A 1 107 ? 8.350 14.720 4.422 1.00 84.38 107 ASN A N 1
ATOM 884 C CA . ASN A 1 107 ? 9.145 13.525 4.665 1.00 84.38 107 ASN A CA 1
ATOM 885 C C . ASN A 1 107 ? 8.663 12.837 5.951 1.00 84.38 107 ASN A C 1
ATOM 887 O O . ASN A 1 107 ? 8.458 13.511 6.967 1.00 84.38 107 ASN A O 1
ATOM 891 N N . LEU A 1 108 ? 8.454 11.527 5.894 1.00 89.62 108 LEU A N 1
ATOM 892 C CA . LEU A 1 108 ? 7.958 10.711 7.000 1.00 89.62 108 LEU A CA 1
ATOM 893 C C . LEU A 1 108 ? 9.025 9.681 7.358 1.00 89.62 108 LEU A C 1
ATOM 895 O O . LEU A 1 108 ? 9.764 9.235 6.487 1.00 89.62 108 LEU A O 1
ATOM 899 N N . LEU A 1 109 ? 9.126 9.320 8.638 1.00 92.12 109 LEU A N 1
ATOM 900 C CA . LEU A 1 109 ? 10.034 8.246 9.033 1.00 92.12 109 LEU A CA 1
ATOM 901 C C . LEU A 1 109 ? 9.575 6.933 8.377 1.00 92.12 109 LEU A C 1
ATOM 903 O O . LEU A 1 109 ? 8.373 6.661 8.438 1.00 92.12 109 LEU A O 1
ATOM 907 N N . PRO A 1 110 ? 10.479 6.100 7.824 1.00 92.25 110 PRO A N 1
ATOM 908 C CA . PRO A 1 110 ? 10.113 4.827 7.193 1.00 92.25 110 PRO A CA 1
ATOM 909 C C . PRO A 1 110 ? 9.259 3.934 8.098 1.00 92.25 110 PRO A C 1
ATOM 911 O O . PRO A 1 110 ? 8.257 3.376 7.671 1.00 92.25 110 PRO A O 1
ATOM 914 N N . VAL A 1 111 ? 9.563 3.915 9.399 1.00 94.38 111 VAL A N 1
ATOM 915 C CA . VAL A 1 111 ? 8.796 3.158 10.402 1.00 94.38 111 VAL A CA 1
ATOM 916 C C . VAL A 1 111 ? 7.331 3.593 10.543 1.00 94.38 111 VAL A C 1
ATOM 918 O O . VAL A 1 111 ? 6.567 2.866 11.158 1.00 94.38 111 VAL A O 1
ATOM 921 N N . ILE A 1 112 ? 6.936 4.752 9.999 1.00 95.75 112 ILE A N 1
ATOM 922 C CA . ILE A 1 112 ? 5.542 5.228 9.901 1.00 95.75 112 ILE A CA 1
ATOM 923 C C . ILE A 1 112 ? 5.040 5.188 8.459 1.00 95.75 112 ILE A C 1
ATOM 925 O O . ILE A 1 112 ? 3.895 4.819 8.219 1.00 95.75 112 ILE A O 1
ATOM 929 N N . ASN A 1 113 ? 5.883 5.612 7.515 1.00 94.69 113 ASN A N 1
ATOM 930 C CA . ASN A 1 113 ? 5.552 5.720 6.100 1.00 94.69 113 ASN A CA 1
ATOM 931 C C . ASN A 1 113 ? 5.111 4.367 5.544 1.00 94.69 113 ASN A C 1
ATOM 933 O O . ASN A 1 113 ? 3.994 4.240 5.051 1.00 94.69 113 ASN A O 1
ATOM 937 N N . GLU A 1 114 ? 5.955 3.354 5.723 1.00 95.31 114 GLU A N 1
ATOM 938 C CA . GLU A 1 114 ? 5.758 2.042 5.119 1.00 95.31 114 GLU A CA 1
ATOM 939 C C . GLU A 1 114 ? 4.538 1.313 5.678 1.00 95.31 114 GLU A C 1
ATOM 941 O O . GLU A 1 114 ? 3.674 0.923 4.895 1.00 95.31 114 GLU A O 1
ATOM 946 N N . PRO A 1 115 ? 4.335 1.209 7.005 1.00 97.19 115 PRO A N 1
ATOM 947 C CA . PRO A 1 115 ? 3.189 0.460 7.515 1.00 97.19 115 PRO A CA 1
ATOM 948 C C . PRO A 1 115 ? 1.857 1.149 7.208 1.00 97.19 115 PRO A C 1
ATOM 950 O O . PRO A 1 115 ? 0.823 0.496 7.079 1.00 97.19 115 PRO A O 1
ATOM 953 N N . VAL A 1 116 ? 1.845 2.480 7.089 1.00 97.44 116 VAL A N 1
ATOM 954 C CA . VAL A 1 116 ? 0.628 3.203 6.704 1.00 97.44 116 VAL A CA 1
ATOM 955 C C . VAL A 1 116 ? 0.362 3.054 5.207 1.00 97.44 116 VAL A C 1
ATOM 957 O O . VAL A 1 116 ? -0.793 2.854 4.829 1.00 97.44 116 VAL A O 1
ATOM 960 N N . THR A 1 117 ? 1.393 3.095 4.359 1.00 96.94 117 THR A N 1
ATOM 961 C CA . THR A 1 117 ? 1.257 2.789 2.928 1.00 96.94 117 THR A CA 1
ATOM 962 C C . THR A 1 117 ? 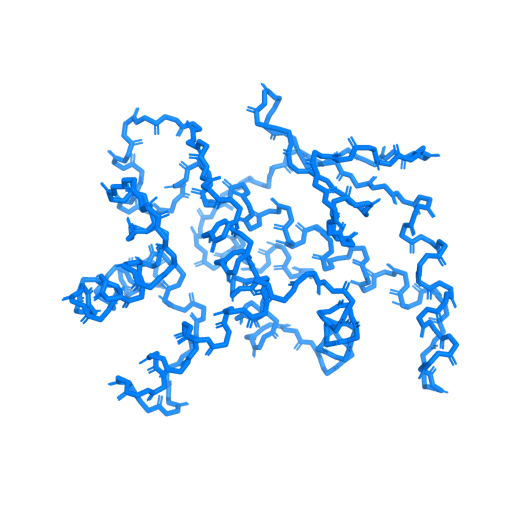0.754 1.363 2.720 1.00 96.94 117 THR A C 1
ATOM 964 O O . THR A 1 117 ? -0.236 1.172 2.014 1.00 96.94 117 THR A O 1
ATOM 967 N N . GLU A 1 118 ? 1.327 0.378 3.410 1.00 97.62 118 GLU A N 1
ATOM 968 C CA . GLU A 1 118 ? 0.858 -1.011 3.377 1.00 97.62 118 GLU A CA 1
ATOM 969 C C . GLU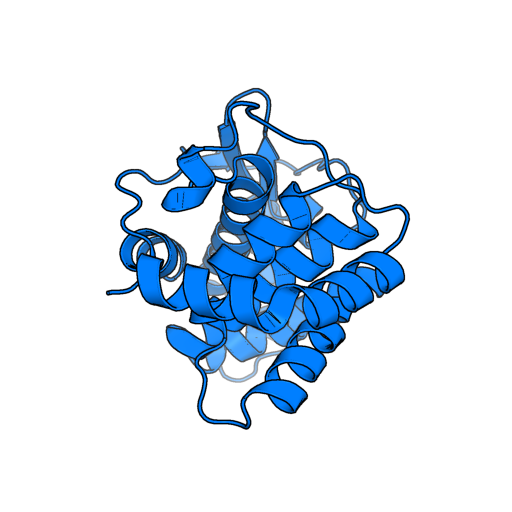 A 1 118 ? -0.597 -1.143 3.821 1.00 97.62 118 GLU A C 1
ATOM 971 O O . GLU A 1 118 ? -1.395 -1.826 3.179 1.00 97.62 118 GLU A O 1
ATOM 976 N N . PHE A 1 119 ? -0.996 -0.428 4.876 1.00 98.00 119 PHE A N 1
ATOM 977 C CA . PHE A 1 119 ? -2.392 -0.403 5.297 1.00 98.00 119 PHE A CA 1
ATOM 978 C C . PHE A 1 119 ? -3.312 0.171 4.205 1.00 98.00 119 PHE A C 1
ATOM 980 O O . PHE A 1 119 ? -4.408 -0.354 3.984 1.00 98.00 119 PHE A O 1
ATOM 987 N N . ILE A 1 120 ? -2.893 1.228 3.498 1.00 97.38 120 ILE A N 1
ATOM 988 C CA . ILE A 1 120 ? -3.646 1.805 2.370 1.00 97.38 120 ILE A CA 1
ATOM 989 C C . ILE A 1 120 ? -3.789 0.775 1.244 1.00 97.38 120 ILE A C 1
ATOM 991 O O . ILE A 1 120 ? -4.901 0.557 0.754 1.00 97.38 120 ILE A O 1
ATOM 995 N N . VAL A 1 121 ? -2.696 0.112 0.861 1.00 97.88 121 VAL A N 1
ATOM 996 C CA . VAL A 1 121 ? -2.686 -0.933 -0.174 1.00 97.88 121 VAL A CA 1
ATOM 997 C C . VAL A 1 121 ? -3.621 -2.070 0.226 1.00 97.88 121 VAL A C 1
ATOM 999 O O . VAL A 1 121 ? -4.585 -2.364 -0.483 1.00 97.88 121 VAL A O 1
ATOM 1002 N N . TRP A 1 122 ? -3.400 -2.656 1.401 1.00 97.88 122 TRP A N 1
ATOM 1003 C CA . TRP A 1 122 ? -4.170 -3.781 1.914 1.00 97.88 122 TRP A CA 1
ATOM 1004 C C . TRP A 1 122 ? -5.659 -3.461 2.057 1.00 97.88 122 TRP A C 1
ATOM 1006 O O . TRP A 1 122 ? -6.509 -4.250 1.646 1.00 97.88 122 TRP A O 1
ATOM 1016 N N . SER A 1 123 ? -6.013 -2.297 2.600 1.00 96.69 123 SER A N 1
ATOM 1017 C CA . SER A 1 123 ? -7.421 -1.922 2.750 1.00 96.69 123 SER A CA 1
ATOM 1018 C C . SER A 1 123 ? -8.098 -1.738 1.390 1.00 96.69 123 SER A C 1
ATOM 1020 O O . SER A 1 123 ? -9.202 -2.252 1.187 1.00 96.69 123 SER A O 1
ATOM 1022 N N . THR A 1 124 ? -7.423 -1.096 0.431 1.00 97.06 124 THR A N 1
ATOM 1023 C CA . THR A 1 124 ? -7.904 -0.957 -0.955 1.00 97.06 124 THR A CA 1
ATOM 1024 C C . THR A 1 124 ? -8.122 -2.322 -1.597 1.00 97.06 124 THR A C 1
ATOM 1026 O O . THR A 1 124 ? -9.160 -2.556 -2.219 1.00 97.06 124 THR A O 1
ATOM 1029 N N . LEU A 1 125 ? -7.182 -3.245 -1.394 1.00 96.75 125 LEU A N 1
ATOM 1030 C CA . LEU A 1 125 ? -7.275 -4.624 -1.857 1.00 96.75 125 LEU A CA 1
ATOM 1031 C C . LEU A 1 125 ? -8.465 -5.360 -1.264 1.00 96.75 125 LEU A C 1
ATOM 1033 O O . LEU A 1 125 ? -9.247 -5.939 -2.010 1.00 96.75 125 LEU A O 1
ATOM 1037 N N . LYS A 1 126 ? -8.663 -5.286 0.051 1.00 95.19 126 LYS A N 1
ATOM 1038 C CA . LYS A 1 126 ? -9.818 -5.919 0.698 1.00 95.19 126 LYS A CA 1
ATOM 1039 C C . LYS A 1 126 ? -11.147 -5.335 0.239 1.00 95.19 126 LYS A C 1
ATOM 1041 O O . LYS A 1 126 ? -12.168 -6.012 0.335 1.00 95.19 126 LYS A O 1
ATOM 1046 N N . HIS A 1 127 ? -11.160 -4.092 -0.239 1.00 95.25 127 HIS A N 1
ATOM 1047 C CA . HIS A 1 127 ? -12.388 -3.464 -0.705 1.00 95.25 127 HIS A CA 1
ATOM 1048 C C . HIS A 1 127 ? -12.694 -3.716 -2.189 1.00 95.25 127 HIS A C 1
ATOM 1050 O O . HIS A 1 127 ? -13.854 -3.961 -2.525 1.00 95.25 127 HIS A O 1
ATOM 1056 N N . PHE A 1 128 ? -11.686 -3.652 -3.061 1.00 96.31 128 PHE A N 1
ATOM 1057 C CA . PHE A 1 128 ? -11.855 -3.654 -4.522 1.00 96.31 128 PHE A CA 1
ATOM 1058 C C . PHE A 1 128 ? -11.101 -4.778 -5.248 1.00 96.31 128 PHE A C 1
ATOM 1060 O O . PHE A 1 128 ? -11.295 -4.974 -6.449 1.00 96.31 128 PHE A O 1
ATOM 1067 N N . GLY A 1 129 ? -10.200 -5.470 -4.557 1.00 94.88 129 GLY A N 1
ATOM 1068 C CA . GLY A 1 129 ? -9.327 -6.493 -5.118 1.00 94.88 129 GLY A CA 1
ATOM 1069 C C . GLY A 1 129 ? -9.990 -7.852 -5.292 1.00 94.88 129 GLY A C 1
ATOM 1070 O O . GLY A 1 129 ? -11.108 -8.112 -4.854 1.00 94.88 129 GLY A O 1
ATOM 1071 N N . THR A 1 130 ? -9.263 -8.737 -5.971 1.00 95.06 130 THR A N 1
ATOM 1072 C CA . THR A 1 130 ? -9.617 -10.154 -6.091 1.00 95.06 130 THR A CA 1
ATOM 1073 C C . THR A 1 130 ? -8.744 -10.984 -5.155 1.00 95.06 130 THR A C 1
ATOM 1075 O O . THR A 1 130 ? -7.679 -10.544 -4.724 1.00 95.06 130 THR A O 1
ATOM 1078 N N . LYS A 1 131 ? -9.132 -12.242 -4.920 1.00 94.19 131 LYS A N 1
ATOM 1079 C CA . LYS A 1 131 ? -8.309 -13.194 -4.158 1.00 94.19 131 LYS A CA 1
ATOM 1080 C C . LYS A 1 131 ? -6.890 -13.343 -4.713 1.00 94.19 131 LYS A C 1
ATOM 1082 O O . LYS A 1 131 ? -5.977 -13.617 -3.947 1.00 94.19 131 LYS A O 1
ATOM 1087 N N . PHE A 1 132 ? -6.696 -13.186 -6.024 1.00 94.75 132 PHE A N 1
ATOM 1088 C CA . PHE A 1 132 ? -5.363 -13.292 -6.609 1.00 94.75 132 PHE A CA 1
ATOM 1089 C C . PHE A 1 132 ? -4.489 -12.084 -6.258 1.00 94.75 132 PHE A C 1
ATOM 1091 O O . PHE A 1 132 ? -3.347 -12.266 -5.855 1.00 94.75 132 PHE A O 1
ATOM 1098 N N . PHE A 1 133 ? -5.045 -10.869 -6.297 1.00 96.19 133 PHE A N 1
ATOM 1099 C CA . PHE A 1 133 ? -4.341 -9.690 -5.791 1.00 96.19 133 PHE A CA 1
ATOM 1100 C C . PHE A 1 133 ? -3.943 -9.844 -4.319 1.00 96.19 133 PHE A C 1
ATOM 1102 O O . PHE A 1 133 ? -2.821 -9.506 -3.958 1.00 96.19 133 PHE A O 1
ATOM 1109 N N . GLU A 1 134 ? -4.842 -10.376 -3.486 1.00 95.50 134 GLU A N 1
ATOM 1110 C CA . GLU A 1 134 ? -4.548 -10.640 -2.074 1.00 95.50 134 GLU A CA 1
ATOM 1111 C C . GLU A 1 134 ? -3.411 -11.656 -1.907 1.00 95.50 134 GLU A C 1
ATOM 1113 O O . GLU A 1 134 ? -2.485 -11.395 -1.148 1.00 95.50 134 GLU A O 1
ATOM 1118 N N . LYS A 1 135 ? -3.430 -12.766 -2.661 1.00 94.69 135 LYS A N 1
ATOM 1119 C CA . LYS A 1 135 ? -2.348 -13.765 -2.644 1.00 94.69 135 LYS A CA 1
ATOM 1120 C C . LYS A 1 135 ? -0.997 -13.152 -3.032 1.00 94.69 135 LYS A C 1
ATOM 1122 O O . LYS A 1 135 ? -0.013 -13.379 -2.339 1.00 94.69 135 LYS A O 1
ATOM 1127 N N . VAL A 1 136 ? -0.937 -12.377 -4.121 1.00 95.50 136 VAL A N 1
ATOM 1128 C CA . VAL A 1 136 ? 0.320 -11.739 -4.557 1.00 95.50 136 VAL A CA 1
ATOM 1129 C C . VAL A 1 136 ? 0.807 -10.739 -3.511 1.00 95.50 136 VAL A C 1
ATOM 1131 O O . VAL A 1 136 ? 1.983 -10.759 -3.167 1.00 95.50 136 VAL A O 1
ATOM 1134 N N . PHE A 1 137 ? -0.088 -9.915 -2.961 1.00 96.31 137 PHE A N 1
ATOM 1135 C CA . PHE A 1 137 ? 0.250 -8.989 -1.882 1.00 96.31 137 PHE A CA 1
ATOM 1136 C C . PHE A 1 137 ? 0.842 -9.713 -0.666 1.00 96.31 137 PHE A C 1
ATOM 1138 O O . PHE A 1 137 ? 1.882 -9.306 -0.162 1.00 96.31 137 PHE A O 1
ATOM 1145 N N . GLU A 1 138 ? 0.220 -10.807 -0.222 1.00 94.81 138 GLU A N 1
ATOM 1146 C CA . GLU A 1 138 ? 0.694 -11.589 0.924 1.00 94.81 138 GLU A CA 1
ATOM 1147 C C . GLU A 1 138 ? 2.066 -12.232 0.681 1.00 94.81 138 GLU A C 1
ATOM 1149 O O . GLU A 1 138 ? 2.875 -12.285 1.606 1.00 94.81 138 GLU A O 1
ATOM 1154 N N . GLU A 1 139 ? 2.363 -12.702 -0.536 1.00 93.94 139 GLU A N 1
ATOM 1155 C CA . GLU A 1 139 ? 3.703 -13.214 -0.857 1.00 93.94 139 GLU A CA 1
ATOM 1156 C C . GLU A 1 139 ? 4.760 -12.105 -0.881 1.00 93.94 139 GLU A C 1
ATOM 1158 O O . GLU A 1 139 ? 5.858 -12.303 -0.360 1.00 93.94 139 GLU A O 1
ATOM 1163 N N . VAL A 1 140 ? 4.432 -10.924 -1.416 1.00 93.38 140 VAL A N 1
ATOM 1164 C CA . VAL A 1 140 ? 5.351 -9.774 -1.405 1.00 93.38 140 VAL A CA 1
ATOM 1165 C C . VAL A 1 140 ? 5.601 -9.299 0.033 1.00 93.38 140 VAL A C 1
ATOM 1167 O O . VAL A 1 140 ? 6.759 -9.155 0.429 1.00 93.38 140 VAL A O 1
ATOM 1170 N N . ASP A 1 141 ? 4.549 -9.141 0.848 1.00 93.94 141 ASP A N 1
ATOM 1171 C CA . ASP A 1 141 ? 4.612 -8.670 2.245 1.00 93.94 141 ASP A CA 1
ATOM 1172 C C . ASP A 1 141 ? 5.543 -9.536 3.114 1.00 93.94 141 ASP A C 1
ATOM 1174 O O . ASP A 1 141 ? 6.293 -9.001 3.934 1.00 93.94 141 ASP A O 1
ATOM 1178 N N . LYS A 1 142 ? 5.608 -10.856 2.882 1.00 91.88 142 LYS A N 1
ATOM 1179 C CA . LYS A 1 142 ? 6.545 -11.759 3.587 1.00 91.88 142 LYS A CA 1
ATOM 1180 C C . LYS A 1 142 ? 8.016 -11.418 3.357 1.00 91.88 142 LYS A C 1
ATOM 1182 O O . LYS A 1 142 ? 8.852 -11.762 4.190 1.00 91.88 142 LYS A O 1
ATOM 1187 N N . THR A 1 143 ? 8.332 -10.797 2.224 1.00 89.94 143 THR A N 1
ATOM 1188 C CA . THR A 1 143 ? 9.703 -10.424 1.849 1.00 89.94 143 THR A CA 1
ATOM 1189 C C . THR A 1 143 ? 10.061 -8.991 2.232 1.00 89.94 143 THR A C 1
ATOM 1191 O O . THR A 1 143 ? 11.225 -8.606 2.137 1.00 89.94 143 THR A O 1
ATOM 1194 N N . THR A 1 144 ? 9.083 -8.204 2.690 1.00 91.19 144 THR A N 1
ATOM 1195 C CA . THR A 1 144 ? 9.327 -6.842 3.171 1.00 91.19 144 THR A CA 1
ATOM 1196 C C . THR A 1 144 ? 10.026 -6.854 4.536 1.00 91.19 144 THR A C 1
ATOM 1198 O O . THR A 1 144 ? 9.876 -7.806 5.313 1.00 91.19 144 THR A O 1
ATOM 1201 N N . PRO A 1 145 ? 10.783 -5.797 4.879 1.00 92.69 145 PRO A N 1
ATOM 1202 C CA . PRO A 1 145 ? 11.290 -5.613 6.232 1.00 92.69 145 PRO A CA 1
ATOM 1203 C C . PRO A 1 145 ? 10.164 -5.661 7.274 1.00 92.69 145 PRO A C 1
ATOM 1205 O O . PRO A 1 145 ? 9.090 -5.106 7.067 1.00 92.69 145 PRO A O 1
ATOM 1208 N N . SER A 1 146 ? 10.425 -6.252 8.443 1.00 93.44 146 SER A N 1
ATOM 1209 C CA . SER A 1 146 ? 9.393 -6.514 9.465 1.00 93.44 146 SER A CA 1
ATOM 1210 C C . SER A 1 146 ? 8.613 -5.281 9.924 1.00 93.44 146 SER A C 1
ATOM 1212 O O . SER A 1 146 ? 7.474 -5.405 10.368 1.00 93.44 146 SER A O 1
ATOM 1214 N N . TYR A 1 147 ? 9.195 -4.084 9.816 1.00 93.44 147 TYR A N 1
ATOM 1215 C CA . TYR A 1 147 ? 8.482 -2.869 10.173 1.00 93.44 147 TYR A CA 1
ATOM 1216 C C . TYR A 1 147 ? 7.317 -2.578 9.219 1.00 93.44 147 TYR A C 1
ATOM 1218 O O . TYR A 1 147 ? 6.285 -2.161 9.724 1.00 93.44 147 TYR A O 1
ATOM 1226 N N . TYR A 1 148 ? 7.403 -2.886 7.916 1.00 94.94 148 TYR A N 1
ATOM 1227 C CA . TYR A 1 148 ? 6.293 -2.739 6.954 1.00 94.94 148 TYR A CA 1
ATOM 1228 C C . TYR A 1 148 ? 5.042 -3.477 7.443 1.00 94.94 148 TYR A C 1
ATOM 1230 O O . TYR A 1 148 ? 3.939 -2.935 7.459 1.00 94.94 148 TYR A O 1
ATOM 1238 N N . GLN A 1 149 ? 5.239 -4.692 7.958 1.00 96.25 149 GLN A N 1
ATOM 1239 C CA . GLN A 1 149 ? 4.183 -5.604 8.401 1.00 96.25 149 GLN A CA 1
ATOM 1240 C C . GLN A 1 149 ? 3.369 -5.090 9.600 1.00 96.25 149 GLN A C 1
ATOM 1242 O O . GLN A 1 149 ? 2.310 -5.654 9.906 1.00 96.25 149 GLN A O 1
ATOM 1247 N N . ARG A 1 150 ? 3.812 -4.003 10.249 1.00 97.75 150 ARG A N 1
ATOM 1248 C CA . ARG A 1 150 ? 3.103 -3.336 11.351 1.00 97.75 150 ARG A CA 1
ATOM 1249 C C . ARG A 1 150 ? 1.795 -2.662 10.932 1.00 97.75 150 ARG A C 1
ATOM 1251 O O . ARG A 1 150 ? 1.036 -2.216 11.789 1.00 97.75 150 ARG A O 1
ATOM 1258 N N . TRP A 1 151 ? 1.448 -2.660 9.643 1.00 97.69 151 TRP A N 1
ATOM 1259 C CA . TRP A 1 151 ? 0.096 -2.323 9.179 1.00 97.69 151 TRP A CA 1
ATOM 1260 C C . TRP A 1 151 ? -0.987 -3.183 9.859 1.00 97.69 151 TRP A C 1
ATOM 1262 O O . TRP A 1 151 ? -2.126 -2.741 10.045 1.00 97.69 151 TRP A O 1
ATOM 1272 N N . ARG A 1 152 ? -0.625 -4.399 10.292 1.00 97.25 152 ARG A N 1
ATOM 1273 C CA . ARG A 1 152 ? -1.481 -5.300 11.078 1.00 97.25 152 ARG A CA 1
ATOM 1274 C C . ARG A 1 152 ? -1.848 -4.721 12.447 1.00 97.25 152 ARG A C 1
ATOM 1276 O O . ARG A 1 152 ? -2.967 -4.953 12.901 1.00 97.25 152 ARG A O 1
ATOM 1283 N N . ASP A 1 153 ? -0.974 -3.921 13.057 1.00 97.81 153 ASP A N 1
ATOM 1284 C CA . ASP A 1 153 ? -1.245 -3.247 14.333 1.00 97.81 153 ASP A CA 1
ATOM 1285 C C . ASP A 1 153 ? -2.332 -2.172 14.144 1.00 97.81 153 ASP A C 1
ATOM 1287 O O . ASP A 1 153 ? -3.265 -2.066 14.941 1.00 97.81 153 ASP A O 1
ATOM 1291 N N . ILE A 1 154 ? -2.277 -1.425 13.030 1.00 97.06 154 ILE A N 1
ATOM 1292 C CA . ILE A 1 154 ? -3.316 -0.449 12.647 1.00 97.06 154 ILE A CA 1
ATOM 1293 C C . ILE A 1 154 ? -4.657 -1.166 12.454 1.00 97.06 154 ILE A C 1
ATOM 1295 O O . ILE A 1 154 ? -5.682 -0.738 12.993 1.00 97.06 154 ILE A O 1
ATOM 1299 N N . LYS A 1 155 ? -4.652 -2.288 11.721 1.00 95.75 155 LYS A N 1
ATOM 1300 C CA . LYS A 1 155 ? -5.842 -3.127 11.530 1.00 95.75 155 LYS A CA 1
ATOM 1301 C C . LYS A 1 155 ? -6.421 -3.582 12.871 1.00 95.75 155 LYS A C 1
ATOM 1303 O O . LYS A 1 155 ? -7.627 -3.466 13.070 1.00 95.75 155 LYS A O 1
ATOM 1308 N N . GLN A 1 156 ? -5.582 -4.065 13.787 1.00 95.25 156 GLN A N 1
ATOM 1309 C CA . GLN A 1 156 ? -6.022 -4.541 15.098 1.00 95.25 156 GLN A CA 1
ATOM 1310 C C . GLN A 1 156 ? -6.698 -3.432 15.915 1.00 95.25 156 GLN A C 1
ATOM 1312 O O . GLN A 1 156 ? -7.726 -3.678 16.545 1.00 95.25 156 GLN A O 1
ATOM 1317 N N . ILE A 1 157 ? -6.173 -2.203 15.879 1.00 94.38 157 ILE A N 1
ATOM 1318 C CA . ILE A 1 157 ? -6.819 -1.055 16.533 1.00 94.38 157 ILE A CA 1
ATOM 1319 C C . ILE A 1 157 ? -8.214 -0.812 15.950 1.00 94.38 157 ILE A C 1
ATOM 1321 O O . ILE A 1 157 ? -9.172 -0.654 16.706 1.00 94.38 157 ILE A O 1
ATOM 1325 N N . ILE A 1 158 ? -8.345 -0.813 14.622 1.00 92.75 158 ILE A N 1
ATOM 1326 C CA . ILE A 1 158 ? -9.633 -0.590 13.948 1.00 92.75 158 ILE A CA 1
ATOM 1327 C C . ILE A 1 158 ? -10.635 -1.696 14.300 1.00 92.75 158 ILE A C 1
ATOM 1329 O O . ILE A 1 158 ? -11.783 -1.396 14.635 1.00 92.75 158 ILE A O 1
ATOM 1333 N N . ASP A 1 159 ? -10.194 -2.956 14.287 1.00 92.25 159 ASP A N 1
ATOM 1334 C CA . ASP A 1 159 ? -11.021 -4.111 14.652 1.00 92.25 159 ASP A CA 1
ATOM 1335 C C . ASP A 1 159 ? -11.561 -3.986 16.080 1.00 92.25 159 ASP A C 1
ATOM 1337 O O . ASP A 1 159 ? -12.756 -4.182 16.316 1.00 92.25 159 ASP A O 1
ATOM 1341 N N . ASN A 1 160 ? -10.697 -3.596 17.022 1.00 91.38 160 ASN A N 1
ATOM 1342 C CA . ASN A 1 160 ? -11.059 -3.414 18.427 1.00 91.38 160 ASN A CA 1
ATOM 1343 C C . ASN A 1 160 ? -12.068 -2.276 18.639 1.00 91.38 160 ASN A C 1
ATOM 1345 O O . ASN A 1 160 ? -12.814 -2.295 19.617 1.00 91.38 160 ASN A O 1
ATOM 1349 N N . ARG A 1 161 ? -12.081 -1.271 17.757 1.00 87.69 161 ARG A N 1
ATOM 1350 C CA . ARG A 1 161 ? -12.928 -0.082 17.899 1.00 87.69 161 ARG A CA 1
ATOM 1351 C C . ARG A 1 161 ? -14.303 -0.223 17.262 1.00 87.69 161 ARG A C 1
ATOM 1353 O O . ARG A 1 161 ? -15.271 0.259 17.840 1.00 87.69 161 ARG A O 1
ATOM 1360 N N . ASN A 1 162 ? -14.394 -0.846 16.089 1.00 77.19 162 ASN A N 1
ATOM 1361 C CA . ASN A 1 162 ? -15.622 -0.835 15.286 1.00 77.19 162 ASN A CA 1
ATOM 1362 C C . ASN A 1 162 ? -16.245 -2.214 15.038 1.00 77.19 162 ASN A C 1
ATOM 1364 O O . ASN A 1 162 ? -17.311 -2.300 14.421 1.00 77.19 162 ASN A O 1
ATOM 1368 N N . GLY A 1 163 ? -15.606 -3.295 15.495 1.00 63.66 163 GLY A N 1
ATOM 1369 C CA . GLY A 1 163 ? -15.988 -4.645 15.092 1.00 63.66 163 GLY A CA 1
ATOM 1370 C C . GLY A 1 163 ? -15.842 -4.856 13.577 1.00 63.66 163 GLY A C 1
ATOM 1371 O O . GLY A 1 163 ? -15.419 -3.978 12.827 1.00 63.66 163 GLY A O 1
ATOM 1372 N N . SER A 1 164 ? -16.207 -6.039 13.088 1.00 60.78 164 SER A N 1
ATOM 1373 C CA . SER A 1 164 ? -15.960 -6.476 11.702 1.00 60.78 164 SER A CA 1
ATOM 1374 C C . SER A 1 164 ? -16.767 -5.753 10.607 1.00 60.78 164 SER A C 1
ATOM 1376 O O . SER A 1 164 ? -16.671 -6.129 9.440 1.00 60.78 164 SER A O 1
ATOM 1378 N N . ASN A 1 165 ? -17.572 -4.740 10.943 1.00 66.81 165 ASN A N 1
ATOM 1379 C CA . ASN A 1 165 ? -18.520 -4.125 10.007 1.00 66.81 165 ASN A CA 1
ATOM 1380 C C . ASN A 1 165 ? -17.976 -2.894 9.265 1.00 66.81 165 ASN A C 1
ATOM 1382 O O . ASN A 1 165 ? -18.566 -2.492 8.259 1.00 66.81 165 ASN A O 1
ATOM 1386 N N . LEU A 1 166 ? -16.874 -2.284 9.719 1.00 77.62 166 LEU A N 1
ATOM 1387 C CA . LEU A 1 166 ? -16.297 -1.134 9.023 1.00 77.62 166 LEU A CA 1
ATOM 1388 C C . LEU A 1 166 ? -15.394 -1.583 7.865 1.00 77.62 166 LEU A C 1
ATOM 1390 O O . LEU A 1 166 ? -14.488 -2.394 8.034 1.00 77.62 166 LEU A O 1
ATOM 1394 N N . ARG A 1 167 ? -15.580 -0.980 6.686 1.00 88.94 167 ARG A N 1
ATOM 1395 C CA . ARG A 1 167 ? -14.615 -1.109 5.586 1.00 88.94 167 ARG A CA 1
ATOM 1396 C C . ARG A 1 167 ? -13.367 -0.288 5.906 1.00 88.94 167 ARG A C 1
ATOM 1398 O O . ARG A 1 167 ? -13.443 0.934 5.981 1.00 88.94 167 ARG A O 1
ATOM 1405 N N . TYR A 1 168 ? -12.216 -0.945 6.026 1.00 93.31 168 TYR A N 1
ATOM 1406 C CA . TYR A 1 168 ? -10.935 -0.317 6.387 1.00 93.31 168 TYR A CA 1
ATOM 1407 C C . TYR A 1 168 ? -10.535 0.871 5.506 1.00 93.31 168 TYR A C 1
ATOM 1409 O O . TYR A 1 168 ? -9.943 1.827 6.004 1.00 93.31 168 TYR A O 1
ATOM 1417 N N . VAL A 1 169 ? -10.908 0.855 4.220 1.00 93.00 169 VAL A N 1
ATOM 1418 C CA . VAL A 1 169 ? -10.670 1.986 3.307 1.00 93.00 169 VAL A CA 1
ATOM 1419 C C . VAL A 1 169 ? -11.271 3.293 3.823 1.00 93.00 169 VAL A C 1
ATOM 1421 O O . VAL A 1 169 ? -10.771 4.371 3.526 1.00 93.00 169 VAL A O 1
ATOM 1424 N N . TYR A 1 170 ? -12.318 3.242 4.641 1.00 91.31 170 TYR A N 1
ATOM 1425 C CA . TYR A 1 170 ? -12.957 4.446 5.165 1.00 91.31 170 TYR A CA 1
ATOM 1426 C C . TYR A 1 170 ? -12.120 5.112 6.264 1.00 91.31 170 TYR A C 1
ATOM 1428 O O . TYR A 1 170 ? -12.278 6.301 6.514 1.00 91.31 170 TYR A O 1
ATOM 1436 N N . CYS A 1 171 ? -11.160 4.397 6.859 1.00 92.50 171 CYS A N 1
ATOM 1437 C CA . CYS A 1 171 ? -10.215 4.963 7.820 1.00 92.50 171 CYS A CA 1
ATOM 1438 C C . CYS A 1 171 ? -9.044 5.701 7.161 1.00 92.50 171 CYS A C 1
ATOM 1440 O O . CYS A 1 171 ? -8.399 6.494 7.844 1.00 92.50 171 CYS A O 1
ATOM 1442 N N . ILE A 1 172 ? -8.744 5.467 5.873 1.00 94.25 172 ILE A N 1
ATOM 1443 C CA . ILE A 1 172 ? -7.544 6.026 5.221 1.00 94.25 172 ILE A CA 1
ATOM 1444 C C . ILE A 1 172 ? -7.460 7.554 5.383 1.00 94.25 172 ILE A C 1
ATOM 1446 O O . ILE A 1 172 ? -6.417 8.023 5.841 1.00 94.25 172 ILE A O 1
ATOM 1450 N N . PRO A 1 173 ? -8.505 8.361 5.096 1.00 92.19 173 PRO A N 1
ATOM 1451 C CA . PRO A 1 173 ? -8.412 9.809 5.275 1.00 92.19 173 PRO A CA 1
ATOM 1452 C C . PRO A 1 173 ? -8.075 10.220 6.716 1.00 92.19 173 PRO A C 1
ATOM 1454 O O . PRO A 1 173 ? -7.191 11.046 6.941 1.00 92.19 173 PRO A O 1
ATOM 1457 N N . GLY A 1 174 ? -8.719 9.602 7.706 1.00 91.94 174 GLY A N 1
ATOM 1458 C CA . GLY A 1 174 ? -8.430 9.856 9.116 1.00 91.94 174 GLY A CA 1
ATOM 1459 C C . GLY A 1 174 ? -7.017 9.427 9.531 1.00 91.94 174 GLY A C 1
ATOM 1460 O O . GLY A 1 174 ? -6.346 10.135 10.276 1.00 91.94 174 GLY A O 1
ATOM 1461 N N . LEU A 1 175 ? -6.505 8.319 8.999 1.00 94.06 175 LEU A N 1
ATOM 1462 C CA . LEU A 1 175 ? -5.128 7.890 9.255 1.00 94.06 175 LEU A CA 1
ATOM 1463 C C . LEU A 1 175 ? -4.110 8.854 8.639 1.00 94.06 175 LEU A C 1
ATOM 1465 O O . LEU A 1 175 ? -3.154 9.243 9.308 1.00 94.06 175 LEU A O 1
ATOM 1469 N N . ILE A 1 176 ? -4.339 9.315 7.404 1.00 92.56 176 ILE A N 1
ATOM 1470 C CA . ILE A 1 176 ? -3.492 10.338 6.774 1.00 92.56 176 ILE A CA 1
ATOM 1471 C C . ILE A 1 176 ? -3.523 11.636 7.589 1.00 92.56 176 ILE A C 1
ATOM 1473 O O . ILE A 1 176 ? -2.486 12.285 7.733 1.00 92.56 176 ILE A O 1
ATOM 1477 N N . TYR A 1 177 ? -4.672 12.009 8.163 1.00 90.56 177 TYR A N 1
ATOM 1478 C CA . TYR A 1 177 ? -4.756 13.136 9.092 1.00 90.56 177 TYR A CA 1
ATOM 1479 C C . TYR A 1 177 ? -3.809 12.964 10.281 1.00 90.56 177 TYR A C 1
ATOM 1481 O O . TYR A 1 177 ? -2.989 13.852 10.519 1.00 90.56 177 TYR A O 1
ATOM 1489 N N . VAL A 1 178 ? -3.875 11.826 10.981 1.00 92.69 178 VAL A N 1
ATOM 1490 C CA . VAL A 1 178 ? -3.033 11.556 12.158 1.00 92.69 178 VAL A CA 1
ATOM 1491 C C . VAL A 1 178 ? -1.556 11.528 11.781 1.00 92.69 178 VAL A C 1
ATOM 1493 O O . VAL A 1 178 ? -0.763 12.252 12.381 1.00 92.69 178 VAL A O 1
ATOM 1496 N N . VAL A 1 179 ? -1.174 10.809 10.719 1.00 92.56 179 VAL A N 1
ATOM 1497 C CA . VAL A 1 179 ? 0.218 10.794 10.230 1.00 92.56 179 VAL A CA 1
ATOM 1498 C C . VAL A 1 179 ? 0.731 12.212 9.985 1.00 92.56 179 VAL A C 1
ATOM 1500 O O . VAL A 1 179 ? 1.871 12.544 10.318 1.00 92.56 179 VAL A O 1
ATOM 1503 N N . ARG A 1 180 ? -0.115 13.082 9.429 1.00 88.62 180 ARG A N 1
ATOM 1504 C CA . ARG A 1 180 ? 0.263 14.449 9.071 1.00 88.62 180 ARG A CA 1
ATOM 1505 C C . ARG A 1 180 ? 0.109 15.470 10.199 1.00 88.62 180 ARG A C 1
ATOM 1507 O O . ARG A 1 180 ? 0.623 16.577 10.025 1.00 88.62 180 ARG A O 1
ATOM 1514 N N . LYS A 1 181 ? -0.519 15.117 11.322 1.00 86.69 181 LYS A N 1
ATOM 1515 C CA . LYS A 1 181 ? -0.782 16.008 12.463 1.00 86.69 181 LYS A CA 1
ATOM 1516 C C . LYS A 1 181 ? 0.510 16.525 13.101 1.00 86.69 181 LYS A C 1
ATOM 1518 O O . LYS A 1 181 ? 0.639 17.725 13.328 1.00 86.69 181 LYS A O 1
ATOM 1523 N N . GLU A 1 182 ? 1.487 15.647 13.314 1.00 87.50 182 GLU A N 1
ATOM 1524 C CA . GLU A 1 182 ? 2.773 15.978 13.941 1.00 87.50 182 GLU A CA 1
ATOM 1525 C C . GLU A 1 182 ? 3.893 15.028 13.506 1.00 87.50 182 GLU A C 1
ATOM 1527 O O . GLU A 1 182 ? 3.673 14.147 12.673 1.00 87.50 182 GLU A O 1
ATOM 1532 N N . THR A 1 183 ? 5.130 15.252 13.966 1.00 89.44 183 THR A N 1
ATOM 1533 C CA . THR A 1 183 ? 6.279 14.370 13.681 1.00 89.44 183 THR A CA 1
ATOM 1534 C C . THR A 1 183 ? 6.377 13.293 14.742 1.00 89.44 183 THR A C 1
ATOM 1536 O O . THR A 1 183 ? 6.804 13.555 15.862 1.00 89.44 183 THR A O 1
ATOM 1539 N N . TRP A 1 184 ? 6.026 12.077 14.343 1.00 93.25 184 TRP A N 1
ATOM 1540 C CA . TRP A 1 184 ? 6.153 10.876 15.153 1.00 93.25 184 TRP A CA 1
ATOM 1541 C C . TRP A 1 184 ? 7.622 10.516 15.366 1.00 93.25 184 TRP A C 1
ATOM 1543 O O . TRP A 1 184 ? 8.424 10.616 14.436 1.00 93.25 184 TRP A O 1
ATOM 1553 N N . LYS A 1 185 ? 7.973 10.116 16.591 1.00 93.06 185 LYS A N 1
ATOM 1554 C CA . LYS A 1 185 ? 9.318 9.623 16.933 1.00 93.06 185 LYS A CA 1
ATOM 1555 C C . LYS A 1 185 ? 9.476 8.144 16.599 1.00 93.06 185 LYS A C 1
ATOM 1557 O O . LYS A 1 185 ? 10.526 7.725 16.127 1.00 93.06 185 LYS A O 1
ATOM 1562 N N . ASP A 1 186 ? 8.415 7.390 16.841 1.00 95.88 186 ASP A N 1
ATOM 1563 C CA . ASP A 1 186 ? 8.320 5.952 16.668 1.00 95.88 186 ASP A CA 1
ATOM 1564 C C . ASP A 1 186 ? 6.875 5.579 16.315 1.00 95.88 186 ASP A C 1
ATOM 1566 O O . ASP A 1 186 ? 5.961 6.411 16.347 1.00 95.88 186 ASP A O 1
ATOM 1570 N N . PHE A 1 187 ? 6.689 4.325 15.914 1.00 96.75 187 PHE A N 1
ATOM 1571 C CA . PHE A 1 187 ? 5.386 3.827 15.491 1.00 96.75 187 PHE A CA 1
ATOM 1572 C C . PHE A 1 187 ? 4.434 3.581 16.663 1.00 96.75 187 PHE A C 1
ATOM 1574 O O . PHE A 1 187 ? 3.228 3.703 16.488 1.00 96.75 187 PHE A O 1
ATOM 1581 N N . ASP A 1 188 ? 4.946 3.312 17.863 1.00 97.31 188 ASP A N 1
ATOM 1582 C CA . ASP A 1 188 ? 4.098 3.060 19.032 1.00 97.31 188 ASP A CA 1
ATOM 1583 C C . ASP A 1 188 ? 3.375 4.341 19.466 1.00 97.31 188 ASP A C 1
ATOM 1585 O O . ASP A 1 188 ? 2.156 4.330 19.635 1.00 97.31 188 ASP A O 1
ATOM 1589 N N . GLY A 1 189 ? 4.074 5.480 19.505 1.00 96.75 189 GLY A N 1
ATOM 1590 C CA . GLY A 1 189 ? 3.450 6.784 19.735 1.00 96.75 189 GLY A CA 1
ATOM 1591 C C . GLY A 1 189 ? 2.435 7.162 18.649 1.00 96.75 189 GLY A C 1
ATOM 1592 O O . GLY A 1 189 ? 1.416 7.786 18.941 1.00 96.75 189 GLY A O 1
ATOM 1593 N N . PHE A 1 190 ? 2.659 6.736 17.401 1.00 96.94 190 PHE A N 1
ATOM 1594 C CA . PHE A 1 190 ? 1.672 6.890 16.329 1.00 96.94 190 PHE A CA 1
ATOM 1595 C C . PHE A 1 190 ? 0.413 6.032 16.563 1.0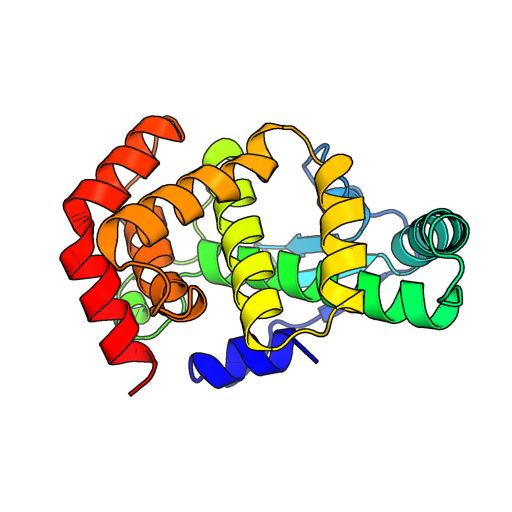0 96.94 190 PHE A C 1
ATOM 1597 O O . PHE A 1 190 ? -0.704 6.528 16.406 1.00 96.94 190 PHE A O 1
ATOM 1604 N N . LEU A 1 191 ? 0.563 4.772 16.987 1.00 97.38 191 LEU A N 1
ATOM 1605 C CA . LEU A 1 191 ? -0.560 3.887 17.331 1.00 97.38 191 LEU A CA 1
ATOM 1606 C C . LEU A 1 191 ? -1.364 4.401 18.538 1.00 97.38 191 LEU A C 1
ATOM 1608 O O . LEU A 1 191 ? -2.597 4.297 18.558 1.00 97.38 191 LEU A O 1
ATOM 1612 N N . GLU A 1 192 ? -0.692 4.969 19.541 1.00 96.62 192 GLU A N 1
ATOM 1613 C CA . GLU A 1 192 ? -1.348 5.632 20.673 1.00 96.62 192 GLU A CA 1
ATOM 1614 C C . GLU A 1 192 ? -2.218 6.804 20.206 1.00 96.62 192 GLU A C 1
ATOM 1616 O O . GLU A 1 192 ? -3.358 6.950 20.660 1.00 96.62 192 GLU A O 1
ATOM 1621 N N . GLU A 1 193 ? -1.728 7.604 19.257 1.00 96.31 193 GLU A N 1
ATOM 1622 C CA . GLU A 1 193 ? -2.510 8.717 18.726 1.00 96.31 193 GLU A CA 1
ATOM 1623 C C . GLU A 1 193 ? -3.694 8.243 17.880 1.00 96.31 193 GLU A C 1
ATOM 1625 O O . GLU A 1 193 ? -4.780 8.805 18.016 1.00 96.31 193 GLU A O 1
ATOM 1630 N N . ILE A 1 194 ? -3.554 7.180 17.075 1.00 95.62 194 ILE A N 1
ATOM 1631 C CA . ILE A 1 194 ? -4.705 6.581 16.368 1.00 95.62 194 ILE A CA 1
ATOM 1632 C C . ILE A 1 194 ? -5.820 6.239 17.365 1.00 95.62 194 ILE A C 1
ATOM 1634 O O . ILE A 1 194 ? -6.994 6.512 17.114 1.00 95.62 194 ILE A O 1
ATOM 1638 N N . ASN A 1 195 ? -5.457 5.668 18.515 1.00 94.06 195 ASN A N 1
ATOM 1639 C CA . ASN A 1 195 ? -6.417 5.350 19.567 1.00 94.06 195 ASN A CA 1
ATOM 1640 C C . ASN A 1 195 ? -7.047 6.592 20.200 1.00 94.06 195 ASN A C 1
ATOM 1642 O O . ASN A 1 195 ? -8.237 6.567 20.523 1.00 94.06 195 ASN A O 1
ATOM 1646 N N . ARG A 1 196 ? -6.267 7.654 20.411 1.00 95.25 196 ARG A N 1
ATOM 1647 C CA . ARG A 1 196 ? -6.744 8.909 21.003 1.00 95.25 196 ARG A CA 1
ATOM 1648 C C . ARG A 1 196 ? -7.683 9.667 20.066 1.00 95.25 196 ARG A C 1
ATOM 1650 O O . ARG A 1 196 ? -8.700 10.186 20.512 1.00 95.25 196 ARG A O 1
ATOM 1657 N N . GLU A 1 197 ? -7.356 9.700 18.781 1.00 93.62 197 GLU A N 1
ATOM 1658 C CA . GLU A 1 197 ? -8.058 10.453 17.736 1.00 93.62 197 GLU A CA 1
ATOM 1659 C C . GLU A 1 197 ? -9.121 9.621 17.009 1.00 93.62 197 GLU A C 1
ATOM 1661 O O . GLU A 1 197 ? -9.570 9.999 15.929 1.00 93.62 197 GLU A O 1
ATOM 1666 N N . TRP A 1 198 ? -9.544 8.488 17.576 1.00 92.94 198 TRP A N 1
ATOM 1667 C CA . TRP A 1 198 ? -10.441 7.547 16.903 1.00 92.94 198 TRP A CA 1
ATOM 1668 C C . TRP A 1 198 ? -11.719 8.200 16.351 1.00 92.94 198 TRP A C 1
ATOM 1670 O O . TRP A 1 198 ? -12.049 8.025 15.177 1.00 92.94 198 TRP A O 1
ATOM 1680 N N . GLU A 1 199 ? -12.402 9.004 17.166 1.00 91.69 199 GLU A N 1
ATOM 1681 C CA . GLU A 1 199 ? -13.624 9.704 16.748 1.00 91.69 199 GLU A CA 1
ATOM 1682 C C . GLU A 1 199 ? -13.352 10.686 15.599 1.00 91.69 199 GLU A C 1
ATOM 1684 O O . GLU A 1 199 ? -14.134 10.781 14.654 1.00 91.69 199 GLU A O 1
ATOM 1689 N N . THR A 1 200 ? -12.204 11.370 15.629 1.00 91.00 200 THR A N 1
ATOM 1690 C CA . THR A 1 200 ? -11.755 12.257 14.549 1.00 91.00 200 THR A CA 1
ATOM 1691 C C . THR A 1 200 ? -11.493 11.468 13.268 1.00 91.00 200 THR A C 1
ATOM 1693 O O . THR A 1 200 ? -11.950 11.865 12.196 1.00 91.00 200 THR A O 1
ATOM 1696 N N . ILE A 1 201 ? -10.785 10.337 13.364 1.00 90.81 201 ILE A N 1
ATOM 1697 C CA . ILE A 1 201 ? -10.486 9.456 12.227 1.00 90.81 201 ILE A CA 1
ATOM 1698 C C . ILE A 1 201 ? -11.784 9.003 11.563 1.00 90.81 201 ILE A C 1
ATOM 1700 O O . ILE A 1 201 ? -11.925 9.109 10.342 1.00 90.81 201 ILE A O 1
ATOM 1704 N N . PHE A 1 202 ? -12.731 8.524 12.368 1.00 88.75 202 PHE A N 1
ATOM 1705 C CA . PHE A 1 202 ? -14.012 8.024 11.891 1.00 88.75 202 PHE A CA 1
ATOM 1706 C C . PHE A 1 202 ? -14.860 9.132 11.259 1.00 88.75 202 PHE A C 1
ATOM 1708 O O . PHE A 1 202 ? -15.381 8.955 10.157 1.00 88.75 202 PHE A O 1
ATOM 1715 N N . ALA A 1 203 ? -14.934 10.300 11.904 1.00 88.38 203 ALA A N 1
ATOM 1716 C CA . ALA A 1 203 ? -15.648 11.453 11.371 1.00 88.38 203 ALA A CA 1
ATOM 1717 C C . ALA A 1 203 ? -15.082 11.888 10.012 1.00 88.38 203 ALA A C 1
ATOM 1719 O O . ALA A 1 203 ? -15.845 12.034 9.059 1.00 88.38 203 ALA A O 1
ATOM 1720 N N . ILE A 1 204 ? -13.756 12.040 9.889 1.00 87.38 204 ILE A N 1
ATOM 1721 C CA . ILE A 1 204 ? -13.112 12.396 8.612 1.00 87.38 204 ILE A CA 1
ATOM 1722 C C . ILE A 1 204 ? -13.433 11.345 7.542 1.00 87.38 204 ILE A C 1
ATOM 1724 O O . ILE A 1 204 ? -13.758 11.714 6.419 1.00 87.38 204 ILE A O 1
ATOM 1728 N N . GLY A 1 205 ? -13.381 10.056 7.886 1.00 82.69 205 GLY A N 1
ATOM 1729 C CA . GLY A 1 205 ? -13.739 8.973 6.971 1.00 82.69 205 GLY A CA 1
ATOM 1730 C C . GLY A 1 205 ? -15.153 9.107 6.401 1.00 82.69 205 GLY A C 1
ATOM 1731 O O . GLY A 1 205 ? -15.339 9.029 5.190 1.00 82.69 205 GLY A O 1
ATOM 1732 N N . LEU A 1 206 ? -16.147 9.368 7.254 1.00 78.38 206 LEU A N 1
ATOM 1733 C CA . LEU A 1 206 ? -17.537 9.543 6.818 1.00 78.38 206 LEU A CA 1
ATOM 1734 C C . LEU A 1 206 ? -17.729 10.764 5.911 1.00 78.38 206 LEU A C 1
ATOM 1736 O O . LEU A 1 206 ? -18.450 10.667 4.922 1.00 78.38 206 LEU A O 1
ATOM 1740 N N . PHE A 1 207 ? -17.078 11.889 6.222 1.00 74.81 207 PHE A N 1
ATOM 1741 C CA . PHE A 1 207 ? -17.183 13.118 5.423 1.00 74.81 207 PHE A CA 1
ATOM 1742 C C . PHE A 1 207 ? -16.568 13.003 4.025 1.00 74.81 207 PHE A C 1
ATOM 1744 O O . PHE A 1 207 ? -16.926 13.780 3.148 1.00 74.81 207 PHE A O 1
ATOM 1751 N N . GLU A 1 208 ? -15.631 12.078 3.820 1.00 68.81 208 GLU A N 1
ATOM 1752 C CA . GLU A 1 208 ? -14.902 11.951 2.555 1.00 68.81 208 GLU A CA 1
ATOM 1753 C C . GLU A 1 208 ? -15.560 11.033 1.530 1.00 68.81 208 GLU A C 1
ATOM 1755 O O . GLU A 1 208 ? -15.185 11.052 0.358 1.00 68.81 208 GLU A O 1
ATOM 1760 N N . ILE A 1 209 ? -16.503 10.205 1.972 1.00 65.00 209 ILE A N 1
ATOM 1761 C CA . ILE A 1 209 ? -17.102 9.142 1.157 1.00 65.00 209 ILE A CA 1
ATOM 1762 C C . ILE A 1 209 ? -18.590 9.403 0.878 1.00 65.00 209 ILE A C 1
ATOM 1764 O O . ILE A 1 209 ? -19.134 8.821 -0.063 1.00 65.00 209 ILE A O 1
ATOM 1768 N N . LEU A 1 210 ? -19.234 10.274 1.665 1.00 53.00 210 LEU A N 1
ATOM 1769 C CA . LEU A 1 210 ? -20.624 10.722 1.509 1.00 53.00 210 LEU A CA 1
ATOM 1770 C C . LEU A 1 210 ? -20.693 12.094 0.829 1.00 53.00 210 LEU A C 1
ATOM 1772 O O . LEU A 1 210 ? -21.586 12.262 -0.032 1.00 53.00 210 LEU A O 1
#

Secondary structure (DSSP, 8-state):
-HHHHHHHHTT--SPPEEEEESS----SSSSHHHHHEEEETTTTEEEEEHHHHHHHHHHHHTT-TT--HHHHHHHHHHHHHHHHHHHHHHHH--SGGGGG--S------HHHHHHHHHHHHHHHHHHH--HHHHHHHHHHHTTS-TTGGGHHHHHHHHHHHHGGGS-GGGGHHHHHHHHHHS--SSHHHHHHHHHHTHHHHHHHHHHHH-

pLDDT: mean 88.13, std 11.05, range [48.47, 98.0]